Protein AF-A0A2K0UE06-F1 (afdb_monomer_lite)

Radius of gyration: 31.8 Å; chains: 1; bounding box: 55×119×88 Å

Structure (mmCIF, N/CA/C/O backbone):
data_AF-A0A2K0UE06-F1
#
_entry.id   AF-A0A2K0UE06-F1
#
loop_
_atom_site.group_PDB
_atom_site.id
_atom_site.type_symbol
_atom_site.label_atom_id
_atom_site.label_alt_id
_atom_site.label_comp_id
_atom_site.label_asym_id
_atom_site.label_entity_id
_atom_site.label_seq_id
_atom_site.pdbx_PDB_ins_code
_atom_site.Cartn_x
_atom_site.Cartn_y
_atom_site.Cartn_z
_atom_site.occupancy
_atom_site.B_iso_or_equiv
_atom_site.auth_seq_id
_atom_site.auth_comp_id
_atom_site.auth_asym_id
_atom_site.auth_atom_id
_atom_site.pdbx_PDB_model_num
ATOM 1 N N . MET A 1 1 ? -17.513 -4.754 -3.408 1.00 54.72 1 MET A N 1
ATOM 2 C CA . MET A 1 1 ? -16.945 -5.059 -4.742 1.00 54.72 1 MET A CA 1
ATOM 3 C C . MET A 1 1 ? -17.843 -4.520 -5.837 1.00 54.72 1 MET A C 1
ATOM 5 O O . MET A 1 1 ? -17.313 -3.968 -6.790 1.00 54.72 1 MET A O 1
ATOM 9 N N . ASP A 1 2 ? -19.166 -4.583 -5.664 1.00 50.50 2 ASP A N 1
ATOM 10 C CA . ASP A 1 2 ? -20.132 -3.931 -6.563 1.00 50.50 2 ASP A CA 1
ATOM 11 C C . ASP A 1 2 ? -19.870 -2.423 -6.724 1.00 50.50 2 ASP A C 1
ATOM 13 O O . ASP A 1 2 ? -19.973 -1.893 -7.826 1.00 50.50 2 ASP A O 1
ATOM 17 N N . ASP A 1 3 ? -19.388 -1.763 -5.665 1.00 51.28 3 ASP A N 1
ATOM 18 C CA . ASP A 1 3 ? -18.976 -0.349 -5.691 1.00 51.28 3 ASP A CA 1
ATOM 19 C C . ASP A 1 3 ? -17.820 -0.040 -6.659 1.00 51.28 3 ASP A C 1
ATOM 21 O O . ASP A 1 3 ? -17.620 1.117 -7.017 1.00 51.28 3 ASP A O 1
ATOM 25 N N . LEU A 1 4 ? -17.040 -1.051 -7.060 1.00 57.81 4 LEU A N 1
ATOM 26 C CA . LEU A 1 4 ? -15.919 -0.901 -7.993 1.00 57.81 4 LEU A CA 1
ATOM 27 C C . LEU A 1 4 ? -16.317 -1.227 -9.444 1.00 57.81 4 LEU A C 1
ATOM 29 O O . LEU A 1 4 ? -15.514 -1.004 -10.339 1.00 57.81 4 LEU A O 1
ATOM 33 N N . GLN A 1 5 ? -17.533 -1.740 -9.691 1.00 64.62 5 GLN A N 1
ATOM 34 C CA . GLN A 1 5 ? -18.054 -2.094 -11.026 1.00 64.62 5 GLN A CA 1
ATOM 35 C C . GLN A 1 5 ? -17.162 -3.055 -11.842 1.00 64.62 5 GLN A C 1
ATOM 37 O O . GLN A 1 5 ? -17.134 -3.005 -13.071 1.00 64.62 5 GLN A O 1
ATOM 42 N N . ILE A 1 6 ? -16.432 -3.958 -11.179 1.00 63.25 6 ILE A N 1
ATOM 43 C CA . ILE A 1 6 ? -15.555 -4.929 -11.850 1.00 63.25 6 ILE A CA 1
ATOM 44 C C . ILE A 1 6 ? -16.233 -6.292 -11.882 1.00 63.25 6 ILE A C 1
ATOM 46 O O . ILE A 1 6 ? -16.635 -6.819 -10.843 1.00 63.25 6 ILE A O 1
ATOM 50 N N . SER A 1 7 ? -16.308 -6.885 -13.075 1.00 72.88 7 SER A N 1
ATOM 51 C CA . SER A 1 7 ? -16.786 -8.257 -13.233 1.00 72.88 7 SER A CA 1
ATOM 52 C C . SER A 1 7 ? -15.849 -9.241 -12.516 1.00 72.88 7 SER A C 1
ATOM 54 O O . SER A 1 7 ? -14.633 -9.122 -12.660 1.00 72.88 7 SER A O 1
ATOM 56 N N . PRO A 1 8 ? -16.369 -10.254 -11.806 1.00 73.31 8 PRO A N 1
ATOM 57 C CA . PRO A 1 8 ? -15.551 -11.305 -11.199 1.00 73.31 8 PRO A CA 1
ATOM 58 C C . PRO A 1 8 ? -14.625 -12.059 -12.157 1.00 73.31 8 PRO A C 1
ATOM 60 O O . PRO A 1 8 ? -13.582 -12.561 -11.738 1.00 73.31 8 PRO A O 1
ATOM 63 N N . ASP A 1 9 ? -15.006 -12.135 -13.432 1.00 76.12 9 ASP A N 1
ATOM 64 C CA . ASP A 1 9 ? -14.224 -12.791 -14.483 1.00 76.12 9 ASP A CA 1
ATOM 65 C C . ASP A 1 9 ? -13.083 -11.904 -15.014 1.00 76.12 9 ASP A C 1
ATOM 67 O O . ASP A 1 9 ? -12.239 -12.351 -15.795 1.00 76.12 9 ASP A O 1
ATOM 71 N N . ASP A 1 10 ? -13.034 -10.638 -14.596 1.00 74.19 10 ASP A N 1
ATOM 72 C CA . ASP A 1 10 ? -11.977 -9.712 -14.969 1.00 74.19 10 ASP A CA 1
ATOM 73 C C . ASP A 1 10 ? -10.680 -10.044 -14.222 1.00 74.19 10 ASP A C 1
ATOM 75 O O . ASP A 1 10 ? -10.652 -10.202 -13.001 1.00 74.19 10 ASP A O 1
ATOM 79 N N . ARG A 1 11 ? -9.554 -10.075 -14.940 1.00 71.94 11 ARG A N 1
ATOM 80 C CA . ARG A 1 11 ? -8.233 -10.248 -14.317 1.00 71.94 11 ARG A CA 1
ATOM 81 C C . ARG A 1 11 ? -7.941 -9.160 -13.280 1.00 71.94 11 ARG A C 1
ATOM 83 O O . ARG A 1 11 ? -7.324 -9.460 -12.261 1.00 71.94 11 ARG A O 1
ATOM 90 N N . ARG A 1 12 ? -8.448 -7.940 -13.492 1.00 76.88 12 ARG A N 1
ATOM 91 C CA . ARG A 1 12 ? -8.335 -6.803 -12.561 1.00 76.88 12 ARG A CA 1
ATOM 92 C C . ARG A 1 12 ? -9.032 -7.068 -11.228 1.00 76.88 12 ARG A C 1
ATOM 94 O O . ARG A 1 12 ? -8.601 -6.544 -10.205 1.00 76.88 12 ARG A O 1
ATOM 101 N N . TYR A 1 13 ? -10.066 -7.914 -11.214 1.00 82.44 13 TYR A N 1
ATOM 102 C CA . TYR A 1 13 ? -10.773 -8.279 -9.987 1.00 82.44 13 TYR A CA 1
ATOM 103 C C . TYR A 1 13 ? -9.834 -8.949 -8.982 1.00 82.44 13 TYR A C 1
ATOM 105 O O . TYR A 1 13 ? -9.887 -8.655 -7.791 1.00 82.44 13 TYR A O 1
ATOM 113 N N . SER A 1 14 ? -8.951 -9.835 -9.456 1.00 84.81 14 SER A N 1
ATOM 114 C CA . SER A 1 14 ? -8.018 -10.561 -8.590 1.00 84.81 14 SER A CA 1
ATOM 115 C C . SER A 1 14 ? -7.020 -9.623 -7.911 1.00 84.81 14 SER A C 1
ATOM 117 O O . SER A 1 14 ? -6.815 -9.733 -6.699 1.00 84.81 14 SER A O 1
ATOM 119 N N . ASP A 1 15 ? -6.447 -8.692 -8.676 1.00 86.88 15 ASP A N 1
ATOM 120 C CA . ASP A 1 15 ? -5.445 -7.735 -8.195 1.00 86.88 15 ASP A CA 1
ATOM 121 C C . ASP A 1 15 ? -6.086 -6.736 -7.224 1.00 86.88 15 ASP A C 1
ATOM 123 O O . ASP A 1 15 ? -5.610 -6.554 -6.103 1.00 86.88 15 ASP A O 1
ATOM 127 N N . ALA A 1 16 ? -7.256 -6.196 -7.570 1.00 86.31 16 ALA A N 1
ATOM 128 C CA . ALA A 1 16 ? -7.995 -5.308 -6.679 1.00 86.31 16 ALA A CA 1
ATOM 129 C C . ALA A 1 16 ? -8.451 -6.011 -5.395 1.00 86.31 16 ALA A C 1
ATOM 131 O O . ALA A 1 16 ? -8.327 -5.459 -4.302 1.00 86.31 16 ALA A O 1
ATOM 132 N N . ALA A 1 17 ? -8.916 -7.259 -5.490 1.00 87.75 17 ALA A N 1
ATOM 133 C CA . ALA A 1 17 ? -9.238 -8.065 -4.318 1.00 87.75 17 ALA A CA 1
ATOM 134 C C . ALA A 1 17 ? -8.009 -8.307 -3.434 1.00 87.75 17 ALA A C 1
ATOM 136 O O . ALA A 1 17 ? -8.142 -8.341 -2.210 1.00 87.75 17 ALA A O 1
ATOM 137 N N . ALA A 1 18 ? -6.820 -8.473 -4.020 1.00 91.38 18 ALA A N 1
ATOM 138 C CA . ALA A 1 18 ? -5.582 -8.578 -3.260 1.00 91.38 18 ALA A CA 1
ATOM 139 C C . ALA A 1 18 ? -5.255 -7.268 -2.533 1.00 91.38 18 ALA A C 1
ATOM 141 O O . ALA A 1 18 ? -5.009 -7.304 -1.326 1.00 91.38 18 ALA A O 1
ATOM 142 N N . CYS A 1 19 ? -5.352 -6.120 -3.208 1.00 92.31 19 CYS A N 1
ATOM 143 C CA . CYS A 1 19 ? -5.140 -4.815 -2.580 1.00 92.31 19 CYS A CA 1
ATOM 144 C C . CYS A 1 19 ? -6.137 -4.547 -1.444 1.00 92.31 19 CYS A C 1
ATOM 146 O O . CYS A 1 19 ? -5.732 -4.089 -0.379 1.00 92.31 19 CYS A O 1
ATOM 148 N N . VAL A 1 20 ? -7.419 -4.889 -1.620 1.00 91.31 20 VAL A N 1
ATOM 149 C CA . VAL A 1 20 ? -8.441 -4.761 -0.563 1.00 91.31 20 VAL A CA 1
ATOM 150 C C . VAL A 1 20 ? -8.104 -5.639 0.644 1.00 91.31 20 VAL A C 1
ATOM 152 O O . VAL A 1 20 ? -8.234 -5.189 1.783 1.00 91.31 20 VAL A O 1
ATOM 155 N N . ARG A 1 21 ? -7.624 -6.870 0.425 1.00 92.75 21 ARG A N 1
ATOM 156 C CA . ARG A 1 21 ? -7.183 -7.746 1.523 1.00 92.75 21 ARG A CA 1
ATOM 157 C C . ARG A 1 21 ? -5.993 -7.157 2.280 1.00 92.75 21 ARG A C 1
ATOM 159 O O . ARG A 1 21 ? -6.021 -7.172 3.508 1.00 92.75 21 ARG A O 1
ATOM 166 N N . ILE A 1 22 ? -4.993 -6.612 1.581 1.00 95.50 22 ILE A N 1
ATOM 167 C CA . ILE A 1 22 ? -3.859 -5.938 2.237 1.00 95.50 22 ILE A CA 1
ATOM 168 C C . ILE A 1 22 ? -4.322 -4.679 2.978 1.00 95.50 22 ILE A C 1
ATOM 170 O O . ILE A 1 22 ? -3.907 -4.462 4.115 1.00 95.50 22 ILE A O 1
ATOM 174 N N . TYR A 1 23 ? -5.230 -3.889 2.399 1.00 94.81 23 TYR A N 1
ATOM 175 C CA . TYR A 1 23 ? -5.821 -2.743 3.089 1.00 94.81 23 TYR A CA 1
ATOM 176 C C . TYR A 1 23 ? -6.477 -3.178 4.403 1.00 94.81 23 TYR A C 1
ATOM 178 O O . TYR A 1 23 ? -6.149 -2.633 5.450 1.00 94.81 23 TYR A O 1
ATOM 186 N N . TRP A 1 24 ? -7.334 -4.202 4.398 1.00 93.00 24 TRP A N 1
ATOM 187 C CA . TRP A 1 24 ? -7.953 -4.699 5.632 1.00 93.00 24 TRP A CA 1
ATOM 188 C C . TRP A 1 24 ? -6.939 -5.219 6.649 1.00 93.00 24 TRP A C 1
ATOM 190 O O . TRP A 1 24 ? -7.120 -5.001 7.846 1.00 93.00 24 TRP A O 1
ATOM 200 N N . ALA A 1 25 ? -5.877 -5.879 6.184 1.00 95.00 25 ALA A N 1
ATOM 201 C CA . ALA A 1 25 ? -4.793 -6.361 7.032 1.00 95.00 25 ALA A CA 1
ATOM 202 C C . ALA A 1 25 ? -4.047 -5.220 7.743 1.00 95.00 25 ALA A C 1
ATOM 204 O O . ALA A 1 25 ? -3.587 -5.409 8.863 1.00 95.00 25 ALA A O 1
ATOM 205 N N . GLN A 1 26 ? -3.948 -4.039 7.129 1.00 97.00 26 GLN A N 1
ATOM 206 C CA . GLN A 1 26 ? -3.102 -2.941 7.613 1.00 97.00 26 GLN A CA 1
ATOM 207 C C . GLN A 1 26 ? -3.880 -1.709 8.095 1.00 97.00 26 GLN A C 1
ATOM 209 O O . GLN A 1 26 ? -3.319 -0.854 8.775 1.00 97.00 26 GLN A O 1
ATOM 214 N N . ALA A 1 27 ? -5.180 -1.607 7.813 1.00 93.31 27 ALA A N 1
ATOM 215 C CA . ALA A 1 27 ? -5.974 -0.400 8.043 1.00 93.31 27 ALA A CA 1
ATOM 216 C C . ALA A 1 27 ? -5.944 0.108 9.492 1.00 93.31 27 ALA A C 1
ATOM 218 O O . ALA A 1 27 ? -6.098 1.303 9.716 1.00 93.31 27 ALA A O 1
ATOM 219 N N . THR A 1 28 ? -5.746 -0.757 10.491 1.00 93.75 28 THR A N 1
ATOM 220 C CA . THR A 1 28 ? -5.660 -0.315 11.893 1.00 93.75 28 THR A CA 1
ATOM 221 C C . THR A 1 28 ? -4.318 0.277 12.292 1.00 93.75 28 THR A C 1
ATOM 223 O O . THR A 1 28 ? -4.273 0.940 13.327 1.00 93.75 28 THR A O 1
ATOM 226 N N . GLU A 1 29 ? -3.275 0.015 11.510 1.00 95.38 29 GLU A N 1
ATOM 227 C CA . GLU A 1 29 ? -1.915 0.522 11.714 1.00 95.38 29 GLU A CA 1
ATOM 228 C C . GLU A 1 29 ? -1.637 1.753 10.835 1.00 95.38 29 GLU A C 1
ATOM 230 O O . GLU A 1 29 ? -0.771 2.565 11.144 1.00 95.38 29 GLU A O 1
ATOM 235 N N . LEU A 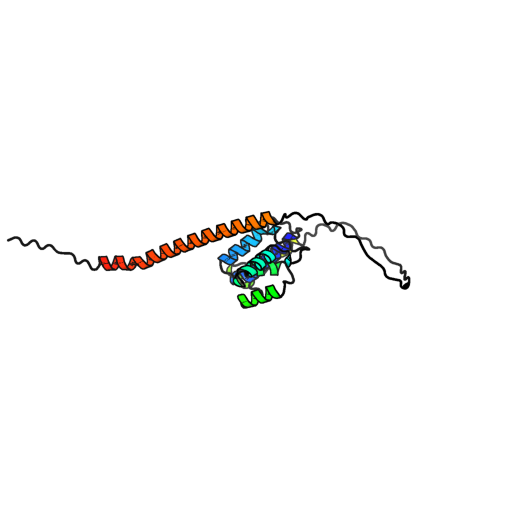1 30 ? -2.426 1.946 9.774 1.00 93.25 30 LEU A N 1
ATOM 236 C CA . LEU A 1 30 ? -2.406 3.156 8.958 1.00 93.25 30 LEU A CA 1
ATOM 237 C C . LEU A 1 30 ? -3.121 4.318 9.661 1.00 93.25 30 LEU A C 1
ATOM 239 O O . LEU A 1 30 ? -4.211 4.162 10.222 1.00 93.25 30 LEU A O 1
ATOM 243 N N . ASN A 1 31 ? -2.559 5.524 9.552 1.00 93.94 31 ASN A N 1
ATOM 244 C CA . ASN A 1 31 ? -3.272 6.741 9.938 1.00 93.94 31 ASN A CA 1
ATOM 245 C C . ASN A 1 31 ? -4.409 7.056 8.937 1.00 93.94 31 ASN A C 1
ATOM 247 O O . ASN A 1 31 ? -4.472 6.503 7.840 1.00 93.94 31 ASN A O 1
ATOM 251 N N . LEU A 1 32 ? -5.322 7.962 9.304 1.00 90.06 32 LEU A N 1
ATOM 252 C CA . LEU A 1 32 ? -6.505 8.268 8.484 1.00 90.06 32 LEU A CA 1
ATOM 253 C C . LEU A 1 32 ? -6.165 8.809 7.087 1.00 90.06 32 LEU A C 1
ATOM 255 O O . LEU A 1 32 ? -6.892 8.529 6.133 1.00 90.06 32 LEU A O 1
ATOM 259 N N . ARG A 1 33 ? -5.075 9.576 6.959 1.00 92.62 33 ARG A N 1
ATOM 260 C CA . ARG A 1 33 ? -4.623 10.106 5.668 1.00 92.62 33 ARG A CA 1
ATOM 261 C C . ARG A 1 33 ? -4.187 8.961 4.758 1.00 92.62 33 ARG A C 1
ATOM 263 O O . ARG A 1 33 ? -4.656 8.882 3.628 1.00 92.62 33 ARG A O 1
ATOM 270 N N . ASP A 1 34 ? -3.369 8.054 5.272 1.00 93.56 34 ASP A N 1
ATOM 271 C CA . ASP A 1 34 ? -2.835 6.921 4.517 1.00 93.56 34 ASP A CA 1
ATOM 272 C C . ASP A 1 34 ? -3.928 5.912 4.148 1.00 93.56 34 ASP A C 1
ATOM 274 O O . ASP A 1 34 ? -3.953 5.405 3.029 1.00 93.56 34 ASP A O 1
ATOM 278 N N . GLN A 1 35 ? -4.898 5.685 5.042 1.00 91.50 35 GLN A N 1
ATOM 279 C CA . GLN A 1 35 ? -6.088 4.891 4.722 1.00 91.50 35 GLN A CA 1
ATOM 280 C C . GLN A 1 35 ? -6.863 5.489 3.546 1.00 91.50 35 GLN A C 1
ATOM 282 O O . GLN A 1 35 ? -7.253 4.759 2.637 1.00 91.50 35 GLN A O 1
ATOM 287 N N . LYS A 1 36 ? -7.083 6.810 3.551 1.00 89.56 36 LYS A N 1
ATOM 288 C CA . LYS A 1 36 ? -7.795 7.498 2.471 1.00 89.56 36 LYS A CA 1
ATOM 289 C C . LYS A 1 36 ? -7.036 7.384 1.149 1.00 89.56 36 LYS A C 1
ATOM 291 O O . LYS A 1 36 ? -7.642 6.993 0.158 1.00 89.56 36 LYS A O 1
ATOM 296 N N . ILE A 1 37 ? -5.728 7.644 1.162 1.00 90.94 37 ILE A N 1
ATOM 297 C CA . ILE A 1 37 ? -4.861 7.517 -0.018 1.00 90.94 37 ILE A CA 1
ATOM 298 C C . ILE A 1 37 ? -4.916 6.088 -0.575 1.00 90.94 37 ILE A C 1
ATOM 300 O O . ILE A 1 37 ? -5.100 5.896 -1.772 1.00 90.94 37 ILE A O 1
ATOM 304 N N . MET A 1 38 ? -4.819 5.068 0.283 1.00 91.25 38 MET A N 1
ATOM 305 C CA . MET A 1 38 ? -4.880 3.673 -0.158 1.00 91.25 38 MET A CA 1
ATOM 306 C C . MET A 1 38 ? -6.242 3.316 -0.771 1.00 91.25 38 MET A C 1
ATOM 308 O O . MET A 1 38 ? -6.293 2.626 -1.787 1.00 91.25 38 MET A O 1
ATOM 312 N N . ILE A 1 39 ? -7.346 3.804 -0.193 1.00 89.06 39 ILE A N 1
ATOM 313 C CA . ILE A 1 39 ? -8.692 3.615 -0.755 1.00 89.06 39 ILE A CA 1
ATOM 314 C C . ILE A 1 39 ? -8.814 4.298 -2.123 1.00 89.06 39 ILE A C 1
ATOM 316 O O . ILE A 1 39 ? -9.369 3.698 -3.041 1.00 89.06 39 ILE A O 1
ATOM 320 N N . GLU A 1 40 ? -8.310 5.525 -2.267 1.00 88.75 40 GLU A N 1
ATOM 321 C CA . GLU A 1 40 ? -8.304 6.262 -3.539 1.00 88.75 40 GLU A CA 1
ATOM 322 C C . GLU A 1 40 ? -7.483 5.522 -4.602 1.00 88.75 40 GLU A C 1
ATOM 324 O O . GLU A 1 40 ? -7.966 5.322 -5.712 1.00 88.75 40 GLU A O 1
ATOM 329 N N . TYR A 1 41 ? -6.309 4.983 -4.259 1.00 86.69 41 TYR A N 1
ATOM 330 C CA . TYR A 1 41 ? -5.541 4.147 -5.189 1.00 86.69 41 TYR A CA 1
ATOM 331 C C . TYR A 1 41 ? -6.307 2.903 -5.642 1.00 86.69 41 TYR A C 1
ATOM 333 O O . TYR A 1 41 ? -6.340 2.604 -6.835 1.00 86.69 41 TYR A O 1
ATOM 341 N N . ILE A 1 42 ? -6.948 2.192 -4.713 1.00 85.75 42 ILE A N 1
ATOM 342 C CA . ILE A 1 42 ? -7.727 0.991 -5.041 1.00 85.75 42 ILE A CA 1
ATOM 343 C C . ILE A 1 42 ? -8.917 1.329 -5.949 1.00 85.75 42 ILE A C 1
ATOM 345 O O . ILE A 1 42 ? -9.275 0.510 -6.789 1.00 85.75 42 ILE A O 1
ATOM 349 N N . LYS A 1 43 ? -9.535 2.504 -5.789 1.00 83.38 43 LYS A N 1
ATOM 350 C CA . LYS A 1 43 ? -10.697 2.932 -6.582 1.00 83.38 43 LYS A CA 1
ATOM 351 C C . LYS A 1 43 ? -10.315 3.497 -7.947 1.00 83.38 43 LYS A C 1
ATOM 353 O O . LYS A 1 43 ? -10.862 3.067 -8.957 1.00 83.38 43 LYS A O 1
ATOM 358 N N . ASP A 1 44 ? -9.386 4.443 -7.973 1.00 79.75 44 ASP A N 1
ATOM 359 C CA . ASP A 1 44 ? -9.159 5.297 -9.141 1.00 79.75 44 ASP A CA 1
ATOM 360 C C . ASP A 1 44 ? -8.114 4.710 -10.097 1.00 79.75 44 ASP A C 1
ATOM 362 O O . ASP A 1 44 ? -8.106 5.027 -11.283 1.00 79.75 44 ASP A O 1
ATOM 366 N N . HIS A 1 45 ? -7.241 3.827 -9.604 1.00 72.44 45 HIS A N 1
ATOM 367 C CA . HIS A 1 45 ? -6.096 3.312 -10.366 1.00 72.44 45 HIS A CA 1
ATOM 368 C C . HIS A 1 45 ? -6.210 1.824 -10.689 1.00 72.44 45 HIS A C 1
ATOM 370 O O . HIS A 1 45 ? -5.220 1.154 -10.977 1.00 72.44 45 HIS A O 1
ATOM 376 N N . LEU A 1 46 ? -7.432 1.303 -10.689 1.00 71.12 46 LEU A N 1
ATOM 377 C CA . LEU A 1 46 ? -7.748 -0.079 -11.031 1.00 71.12 46 LEU A CA 1
ATOM 378 C C . LEU A 1 46 ? -7.197 -0.525 -12.388 1.00 71.12 46 LEU A C 1
ATOM 380 O O . LEU A 1 46 ? -6.746 -1.660 -12.539 1.00 71.12 46 LEU A O 1
ATOM 384 N N . ASP A 1 47 ? -7.172 0.384 -13.359 1.00 68.62 47 ASP A N 1
ATOM 385 C CA . ASP A 1 47 ? -6.588 0.133 -14.676 1.00 68.62 47 ASP A CA 1
ATOM 386 C C . ASP A 1 47 ? -5.060 0.118 -14.686 1.00 68.62 47 ASP A C 1
ATOM 388 O O . ASP A 1 47 ? -4.462 -0.519 -15.560 1.00 68.62 47 ASP A O 1
ATOM 392 N N . SER A 1 48 ? -4.441 0.776 -13.709 1.00 67.94 48 SER A N 1
ATOM 393 C CA . SER A 1 48 ? -2.993 0.853 -13.520 1.00 67.94 48 SER A CA 1
ATOM 394 C C . SER A 1 48 ? -2.447 -0.262 -12.624 1.00 67.94 48 SER A C 1
ATOM 396 O O . SER A 1 48 ? -1.239 -0.458 -12.610 1.00 67.94 48 SER A O 1
ATOM 398 N N . LEU A 1 49 ? -3.302 -1.017 -11.920 1.00 67.12 49 LEU A N 1
ATOM 399 C CA . LEU A 1 49 ? -2.925 -2.163 -11.070 1.00 67.12 49 LEU A CA 1
ATOM 400 C C . LEU A 1 49 ? -2.566 -3.438 -11.859 1.00 67.12 49 LEU A C 1
ATOM 402 O O . LEU A 1 49 ? -2.450 -4.512 -11.275 1.00 67.12 49 LEU A O 1
ATOM 406 N N . LYS A 1 50 ? -2.424 -3.355 -13.186 1.00 70.38 50 LYS A N 1
ATOM 407 C CA . LYS A 1 50 ? -2.197 -4.515 -14.057 1.00 70.38 50 LYS A CA 1
ATOM 408 C C . LYS A 1 50 ? -0.824 -5.137 -13.800 1.00 70.38 50 LYS A C 1
ATOM 410 O O . LYS A 1 50 ? 0.171 -4.740 -14.400 1.00 70.38 50 LYS A O 1
ATOM 415 N N . SER A 1 51 ? -0.798 -6.185 -12.982 1.00 68.31 51 SER A N 1
ATOM 416 C CA . SER A 1 51 ? 0.392 -7.020 -12.775 1.00 68.31 51 SER A CA 1
ATOM 417 C C . SER A 1 51 ? 0.607 -8.044 -13.900 1.00 68.31 51 SER A C 1
ATOM 419 O O . SER A 1 51 ? 1.723 -8.511 -14.137 1.00 68.31 51 SER A O 1
ATOM 421 N N . ALA A 1 52 ? -0.466 -8.422 -14.605 1.00 64.44 52 ALA A N 1
ATOM 422 C CA . ALA A 1 52 ? -0.473 -9.575 -15.495 1.00 64.44 52 ALA A CA 1
ATOM 423 C C . ALA A 1 52 ? 0.488 -9.418 -16.687 1.00 64.44 52 ALA A C 1
ATOM 425 O O . ALA A 1 52 ? 0.177 -8.761 -17.679 1.00 64.44 52 ALA A O 1
ATOM 426 N N . GLY A 1 53 ? 1.625 -10.113 -16.608 1.00 72.81 53 GLY A N 1
ATOM 427 C CA . GLY A 1 53 ? 2.599 -10.236 -17.696 1.00 72.81 53 GLY A CA 1
ATOM 428 C C . GLY A 1 53 ? 3.617 -9.100 -17.784 1.00 72.81 53 GLY A C 1
ATOM 429 O O . GLY A 1 53 ? 4.424 -9.110 -18.710 1.00 72.81 53 GLY A O 1
ATOM 430 N N . ILE A 1 54 ? 3.604 -8.155 -16.839 1.00 85.56 54 ILE A N 1
ATOM 431 C CA . ILE A 1 54 ? 4.527 -7.018 -16.820 1.00 85.56 54 ILE A CA 1
ATOM 432 C C . ILE A 1 54 ? 5.495 -7.179 -15.635 1.00 85.56 54 ILE A C 1
ATOM 434 O O . ILE A 1 54 ? 5.033 -7.373 -14.507 1.00 85.56 54 ILE A O 1
ATOM 438 N N . PRO A 1 55 ? 6.823 -7.105 -15.852 1.00 91.12 55 PRO A N 1
ATOM 439 C CA . PRO A 1 55 ? 7.805 -7.073 -14.768 1.00 91.12 55 PRO A CA 1
ATOM 440 C C . PRO A 1 55 ? 7.540 -5.918 -13.796 1.00 91.12 55 PRO A C 1
ATOM 442 O O . PRO A 1 55 ? 7.104 -4.844 -14.209 1.00 91.12 55 PRO A O 1
ATOM 445 N N . VAL A 1 56 ? 7.835 -6.113 -12.510 1.00 93.44 56 VAL A N 1
ATOM 446 C CA . VAL A 1 56 ? 7.618 -5.091 -11.469 1.00 93.44 56 VAL A CA 1
ATOM 447 C C . VAL A 1 56 ? 8.334 -3.777 -11.794 1.00 93.44 56 VAL A C 1
ATOM 449 O O . VAL A 1 56 ? 7.791 -2.706 -11.546 1.00 93.44 56 VAL A O 1
ATOM 452 N N . GLU A 1 57 ? 9.493 -3.843 -12.447 1.00 93.06 57 GLU A N 1
ATOM 453 C CA . GLU A 1 57 ? 10.302 -2.694 -12.860 1.00 93.06 57 GLU A CA 1
ATOM 454 C C . GLU A 1 57 ? 9.590 -1.787 -13.872 1.00 93.06 57 GLU A C 1
ATOM 456 O O . GLU A 1 57 ? 9.885 -0.596 -13.956 1.00 93.06 57 GLU A O 1
ATOM 461 N N . GLN A 1 58 ? 8.644 -2.343 -14.630 1.00 90.25 58 GLN A N 1
ATOM 462 C CA . GLN A 1 58 ? 7.834 -1.618 -15.609 1.00 90.25 58 GLN A CA 1
ATOM 463 C C . GLN A 1 58 ? 6.487 -1.162 -15.031 1.00 90.25 58 GLN A C 1
ATOM 465 O O . GLN A 1 58 ? 5.744 -0.444 -15.700 1.00 90.25 58 GLN A O 1
ATOM 470 N N . HIS A 1 59 ? 6.153 -1.553 -13.798 1.00 90.62 59 HIS A N 1
ATOM 471 C CA . HIS A 1 59 ? 4.924 -1.115 -13.153 1.00 90.62 59 HIS A CA 1
ATOM 472 C C . HIS A 1 59 ? 5.011 0.375 -12.810 1.00 90.62 59 HIS A C 1
ATOM 474 O O . HIS A 1 59 ? 5.958 0.816 -12.157 1.00 90.62 59 HIS A O 1
ATOM 480 N N . MET A 1 60 ? 3.991 1.151 -13.187 1.00 89.75 60 MET A N 1
ATOM 481 C CA . MET A 1 60 ? 3.987 2.613 -13.044 1.00 89.75 60 MET A CA 1
ATOM 482 C C . MET A 1 60 ? 4.316 3.071 -11.615 1.00 89.75 60 MET A C 1
ATOM 484 O O . MET A 1 60 ? 5.161 3.944 -11.435 1.00 89.75 60 MET A O 1
ATOM 488 N N . PHE A 1 61 ? 3.693 2.462 -10.599 1.00 91.19 61 PHE A N 1
ATOM 489 C CA . PHE A 1 61 ? 3.967 2.810 -9.200 1.00 91.19 61 PHE A CA 1
ATOM 490 C C . PHE A 1 61 ? 5.400 2.503 -8.771 1.00 91.19 61 PHE A C 1
ATOM 492 O O . PHE A 1 61 ? 6.030 3.344 -8.139 1.00 91.19 61 PHE A O 1
ATOM 499 N N . TYR A 1 62 ? 5.936 1.339 -9.147 1.00 94.69 62 TYR A N 1
ATOM 500 C CA . TYR A 1 62 ? 7.317 0.995 -8.824 1.00 94.69 62 TYR A CA 1
ATOM 501 C C . TYR A 1 62 ? 8.276 1.983 -9.490 1.00 94.69 62 TYR A C 1
ATOM 503 O O . TYR A 1 62 ? 9.110 2.584 -8.818 1.00 94.69 62 TYR A O 1
ATOM 511 N N . PHE A 1 63 ? 8.100 2.224 -10.790 1.00 92.75 63 PHE A N 1
ATOM 512 C CA . PHE A 1 63 ? 8.916 3.168 -11.544 1.00 92.75 63 PHE A CA 1
ATOM 513 C C . PHE A 1 63 ? 8.880 4.582 -10.939 1.00 92.75 63 PHE A C 1
ATOM 515 O O . PHE A 1 63 ? 9.928 5.192 -10.719 1.00 92.75 63 PHE A O 1
ATOM 522 N N . ALA A 1 64 ? 7.688 5.097 -10.622 1.00 92.06 64 ALA A N 1
ATOM 523 C CA . ALA A 1 64 ? 7.522 6.420 -10.023 1.00 92.06 64 ALA A CA 1
ATOM 524 C C . ALA A 1 64 ? 8.200 6.517 -8.648 1.00 92.06 64 ALA A C 1
ATOM 526 O O . ALA A 1 64 ? 8.939 7.471 -8.394 1.00 92.06 64 ALA A O 1
ATOM 527 N N . THR A 1 65 ? 8.010 5.517 -7.786 1.00 95.00 65 THR A N 1
ATOM 528 C CA . THR A 1 65 ? 8.636 5.473 -6.460 1.00 95.00 65 THR A CA 1
ATOM 529 C C . THR A 1 65 ? 10.156 5.359 -6.544 1.00 95.00 65 THR A C 1
ATOM 531 O O . THR A 1 65 ? 10.855 6.049 -5.806 1.00 95.00 65 THR A O 1
ATOM 534 N N . MET A 1 66 ? 10.699 4.557 -7.461 1.00 95.94 66 MET A N 1
ATOM 535 C CA . MET A 1 66 ? 12.151 4.454 -7.634 1.00 95.94 66 MET A CA 1
ATOM 536 C C . MET A 1 66 ? 12.760 5.766 -8.135 1.00 95.94 66 MET A C 1
ATOM 538 O O . MET A 1 66 ? 13.799 6.186 -7.632 1.00 95.94 66 MET A O 1
ATOM 542 N N . ARG A 1 67 ? 12.074 6.484 -9.028 1.00 94.81 67 ARG A N 1
ATOM 543 C CA . ARG A 1 67 ? 12.508 7.820 -9.459 1.00 94.81 67 ARG A CA 1
ATOM 544 C C . ARG A 1 67 ? 12.468 8.845 -8.323 1.00 94.81 67 ARG A C 1
ATOM 546 O O . ARG A 1 67 ? 13.365 9.675 -8.205 1.00 94.81 67 ARG A O 1
ATOM 553 N N . LEU A 1 68 ? 11.443 8.800 -7.471 1.00 94.75 68 LEU A N 1
ATOM 554 C CA . LEU A 1 68 ? 11.400 9.643 -6.272 1.00 94.75 68 LEU A CA 1
ATOM 555 C C . LEU A 1 68 ? 12.523 9.282 -5.299 1.00 94.75 68 LEU A C 1
ATOM 557 O O . LEU A 1 68 ? 13.124 10.185 -4.721 1.00 94.75 68 LEU A O 1
ATOM 561 N N . ARG A 1 69 ? 12.853 7.993 -5.165 1.00 95.88 69 ARG A N 1
ATOM 562 C CA . ARG A 1 69 ? 13.985 7.531 -4.355 1.00 95.88 69 ARG A CA 1
ATOM 563 C C . ARG A 1 69 ? 15.317 8.085 -4.858 1.00 95.88 69 ARG A C 1
ATOM 565 O O . ARG A 1 69 ? 16.152 8.470 -4.049 1.00 95.88 69 ARG A O 1
ATOM 572 N N . GLU A 1 70 ? 15.523 8.166 -6.169 1.00 95.06 70 GLU A N 1
ATOM 573 C CA . GLU A 1 70 ? 16.740 8.763 -6.741 1.00 95.06 70 GLU A CA 1
ATOM 574 C C . GLU A 1 70 ? 16.895 10.246 -6.371 1.00 95.06 70 GLU A C 1
ATOM 576 O O . GLU A 1 70 ? 18.005 10.709 -6.122 1.00 95.06 70 GLU A O 1
ATOM 581 N N . ILE A 1 71 ? 15.786 10.988 -6.310 1.00 95.81 71 ILE A N 1
ATOM 582 C CA . ILE A 1 71 ? 15.789 12.437 -6.059 1.00 95.81 71 ILE A CA 1
ATOM 583 C C . ILE A 1 71 ? 15.824 12.752 -4.558 1.00 95.81 71 ILE A C 1
ATOM 585 O O . ILE A 1 71 ? 16.532 13.660 -4.126 1.00 95.81 71 ILE A O 1
ATOM 589 N N . LEU A 1 72 ? 15.034 12.030 -3.762 1.00 95.25 72 LEU A N 1
ATOM 590 C CA . LEU A 1 72 ? 14.774 12.321 -2.346 1.00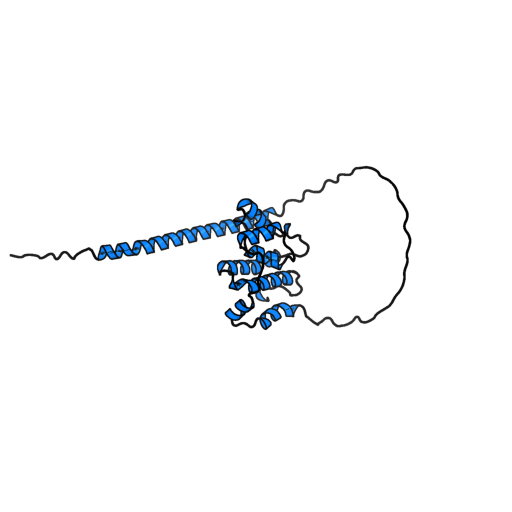 95.25 72 LEU A CA 1
ATOM 591 C C . LEU A 1 72 ? 15.443 11.317 -1.395 1.00 95.25 72 LEU A C 1
ATOM 593 O O . LEU A 1 72 ? 15.242 11.373 -0.178 1.00 95.25 72 LEU A O 1
ATOM 597 N N . GLY A 1 73 ? 16.214 10.369 -1.927 1.00 95.25 73 GLY A N 1
ATOM 598 C CA . GLY A 1 73 ? 16.736 9.244 -1.161 1.00 95.25 73 GLY A CA 1
ATOM 599 C C . GLY A 1 73 ? 15.603 8.376 -0.611 1.00 95.25 73 GLY A C 1
ATOM 600 O O . GLY A 1 73 ? 14.546 8.215 -1.217 1.00 95.25 73 GLY A O 1
ATOM 601 N N . LYS A 1 74 ? 15.788 7.833 0.593 1.00 92.00 74 LYS A N 1
ATOM 602 C CA . LYS A 1 74 ? 14.789 6.955 1.227 1.00 92.00 74 LYS A CA 1
ATOM 603 C C . LYS A 1 74 ? 13.440 7.643 1.433 1.00 92.00 74 LYS A C 1
ATOM 605 O O . LYS A 1 74 ? 12.419 6.982 1.349 1.00 92.00 74 LYS A O 1
ATOM 610 N N . HIS A 1 75 ? 13.407 8.963 1.610 1.00 91.50 75 HIS A N 1
ATOM 611 C CA . HIS A 1 75 ? 12.158 9.707 1.799 1.00 91.50 75 HIS A CA 1
ATOM 612 C C . HIS A 1 75 ? 11.241 9.724 0.568 1.00 91.50 75 HIS A C 1
ATOM 614 O O . HIS A 1 75 ? 10.078 10.089 0.699 1.00 91.50 75 HIS A O 1
ATOM 620 N N . GLY A 1 76 ? 11.737 9.334 -0.611 1.00 92.94 76 GLY A N 1
ATOM 621 C CA . GLY A 1 76 ? 10.902 9.124 -1.797 1.00 92.94 76 GLY A CA 1
ATOM 622 C C . GLY A 1 76 ? 10.116 7.807 -1.782 1.00 92.94 76 GLY A C 1
ATOM 623 O O . GLY A 1 76 ? 9.322 7.564 -2.688 1.00 92.94 76 GLY A O 1
ATOM 624 N N . LEU A 1 77 ? 10.352 6.945 -0.790 1.00 95.94 77 LEU A N 1
ATOM 625 C CA . LEU A 1 77 ? 9.642 5.686 -0.610 1.00 95.94 77 LEU A CA 1
ATOM 626 C C . LEU A 1 77 ? 8.382 5.899 0.222 1.00 95.94 77 LEU A C 1
ATOM 628 O O . LEU A 1 77 ? 8.414 6.555 1.259 1.00 95.94 77 LEU A O 1
ATOM 632 N N . GLU A 1 78 ? 7.286 5.281 -0.211 1.00 95.06 78 GLU A N 1
ATOM 633 C CA . GLU A 1 78 ? 6.001 5.358 0.474 1.00 95.06 78 GLU A CA 1
ATOM 634 C C . GLU A 1 78 ? 5.509 3.964 0.864 1.00 95.06 78 GLU A C 1
ATOM 636 O O . GLU A 1 78 ? 5.399 3.067 0.022 1.00 95.06 78 GLU A O 1
ATOM 641 N N . TRP A 1 79 ? 5.145 3.800 2.139 1.00 96.62 79 TRP A N 1
ATOM 642 C CA . TRP A 1 79 ? 4.599 2.549 2.671 1.00 96.62 79 TRP A CA 1
ATOM 643 C C . TRP A 1 79 ? 3.343 2.089 1.924 1.00 96.62 79 TRP A C 1
ATOM 645 O O . TRP A 1 79 ? 3.208 0.912 1.606 1.00 96.62 79 TRP A O 1
ATOM 655 N N . ILE A 1 80 ? 2.439 3.011 1.573 1.00 95.81 80 ILE A N 1
ATOM 656 C CA . ILE A 1 80 ? 1.205 2.671 0.849 1.00 95.81 80 ILE A CA 1
ATOM 657 C C . ILE A 1 80 ? 1.497 2.070 -0.527 1.00 95.81 80 ILE A C 1
ATOM 659 O O . ILE A 1 80 ? 0.874 1.076 -0.904 1.00 95.81 80 ILE A O 1
ATOM 663 N N . ILE A 1 81 ? 2.473 2.615 -1.256 1.00 95.31 81 ILE A N 1
ATOM 664 C CA . ILE A 1 81 ? 2.874 2.063 -2.552 1.00 95.31 81 ILE A CA 1
ATOM 665 C C . ILE A 1 81 ? 3.495 0.675 -2.380 1.00 95.31 81 ILE A C 1
ATOM 667 O O . ILE A 1 81 ? 3.165 -0.238 -3.138 1.00 95.31 81 ILE A O 1
ATOM 671 N N . PHE A 1 82 ? 4.315 0.481 -1.344 1.00 97.38 82 PHE A N 1
ATOM 672 C CA . PHE A 1 82 ? 4.854 -0.835 -1.007 1.00 97.38 82 PHE A CA 1
ATOM 673 C C . PHE A 1 82 ? 3.747 -1.863 -0.719 1.00 97.38 82 PHE A C 1
ATOM 675 O O . PHE A 1 82 ? 3.806 -2.979 -1.239 1.00 97.38 82 PHE A O 1
ATOM 682 N N . LEU A 1 83 ? 2.711 -1.492 0.042 1.00 97.06 83 LEU A N 1
ATOM 683 C CA . LEU A 1 83 ? 1.559 -2.360 0.316 1.00 97.06 83 LEU A CA 1
ATOM 684 C C . LEU A 1 83 ? 0.808 -2.744 -0.967 1.00 97.06 83 LEU A C 1
ATOM 686 O O . LEU A 1 83 ? 0.453 -3.909 -1.144 1.00 97.06 83 LEU A O 1
ATOM 690 N N . ILE A 1 84 ? 0.581 -1.786 -1.870 1.00 94.56 84 ILE A N 1
ATOM 691 C CA . ILE A 1 84 ? -0.093 -2.033 -3.154 1.00 94.56 84 ILE A CA 1
ATOM 692 C C . ILE A 1 84 ? 0.736 -2.984 -4.020 1.00 94.56 84 ILE A C 1
ATOM 694 O O . ILE A 1 84 ? 0.214 -3.994 -4.491 1.00 94.56 84 ILE A O 1
ATOM 698 N N . LEU A 1 85 ? 2.028 -2.699 -4.195 1.00 95.06 85 LEU A N 1
ATOM 699 C CA . LEU A 1 85 ? 2.926 -3.524 -5.003 1.00 95.06 85 LEU A CA 1
ATOM 700 C C . LEU A 1 85 ? 3.062 -4.941 -4.430 1.00 95.06 85 LEU A C 1
ATOM 702 O O . LEU A 1 85 ? 3.013 -5.908 -5.187 1.00 95.06 85 LEU A O 1
ATOM 706 N N . SER A 1 86 ? 3.147 -5.079 -3.105 1.00 96.38 86 SER A N 1
ATOM 707 C CA . SER A 1 86 ? 3.205 -6.381 -2.422 1.00 96.38 86 SER A CA 1
ATOM 708 C C . SER A 1 86 ? 1.914 -7.190 -2.556 1.00 96.38 86 SER A C 1
ATOM 710 O O . SER A 1 86 ? 1.935 -8.412 -2.426 1.00 96.38 86 SER A O 1
ATOM 712 N N . ALA A 1 87 ? 0.776 -6.532 -2.799 1.00 94.00 87 ALA A N 1
ATOM 713 C CA . ALA A 1 87 ? -0.495 -7.215 -3.013 1.00 94.00 87 ALA A CA 1
ATOM 714 C C . ALA A 1 87 ? -0.573 -7.872 -4.396 1.00 94.00 87 ALA A C 1
ATOM 716 O O . ALA A 1 87 ? -1.160 -8.947 -4.529 1.00 94.00 87 ALA A O 1
ATOM 717 N N . VAL A 1 88 ? -0.016 -7.214 -5.415 1.00 92.81 88 VAL A N 1
ATOM 718 C CA . VAL A 1 88 ? -0.177 -7.612 -6.823 1.00 92.81 88 VAL A CA 1
ATOM 719 C C . VAL A 1 88 ? 1.028 -8.379 -7.373 1.00 92.81 88 VAL A C 1
ATOM 721 O O . VAL A 1 88 ? 0.884 -9.138 -8.328 1.00 92.81 88 VAL A O 1
ATOM 724 N N . TYR A 1 89 ? 2.203 -8.258 -6.747 1.00 93.69 89 TYR A N 1
ATOM 725 C CA . TYR A 1 89 ? 3.404 -9.005 -7.122 1.00 93.69 89 TYR A CA 1
ATOM 726 C C . TYR A 1 89 ? 3.789 -10.035 -6.055 1.00 93.69 89 TYR A C 1
ATOM 728 O O . TYR A 1 89 ? 3.930 -9.686 -4.886 1.00 93.69 89 TYR A O 1
ATOM 736 N N . PRO A 1 90 ? 4.060 -11.300 -6.436 1.00 92.50 90 PRO A N 1
ATOM 737 C CA . PRO A 1 90 ? 4.482 -12.328 -5.483 1.00 92.50 90 PRO A CA 1
ATOM 738 C C . PRO A 1 90 ? 5.898 -12.092 -4.938 1.00 92.50 90 PRO A C 1
ATOM 740 O O . PRO A 1 90 ? 6.249 -12.616 -3.884 1.00 92.50 90 PRO A O 1
ATOM 743 N N . LYS A 1 91 ? 6.729 -11.344 -5.674 1.00 95.25 91 LYS A N 1
ATOM 744 C CA . LYS A 1 91 ? 8.094 -10.995 -5.287 1.00 95.25 91 LYS A CA 1
ATOM 745 C C . LYS A 1 91 ? 8.427 -9.598 -5.800 1.00 95.25 91 LYS A C 1
ATOM 747 O O . LYS A 1 91 ? 8.230 -9.317 -6.979 1.00 95.25 91 LYS A O 1
ATOM 752 N N . LEU A 1 92 ? 8.958 -8.761 -4.914 1.00 96.69 92 LEU A N 1
ATOM 753 C CA . LEU A 1 92 ? 9.475 -7.432 -5.236 1.00 96.69 92 LEU A CA 1
ATOM 754 C C . LEU A 1 92 ? 11.012 -7.452 -5.312 1.00 96.69 92 LEU A C 1
ATOM 756 O O . LEU A 1 92 ? 11.632 -8.372 -4.764 1.00 96.69 92 LEU A O 1
ATOM 760 N N . PRO A 1 93 ? 11.645 -6.464 -5.973 1.00 97.50 93 PRO A N 1
ATOM 761 C CA . PRO A 1 93 ? 13.099 -6.375 -6.035 1.00 97.50 93 PRO A CA 1
ATOM 762 C C . PRO A 1 93 ? 13.699 -6.187 -4.641 1.00 97.50 93 PRO A C 1
ATOM 764 O O . PRO A 1 93 ? 13.214 -5.380 -3.850 1.00 97.50 93 PRO A O 1
ATOM 767 N N . GLU A 1 94 ? 14.769 -6.920 -4.344 1.00 97.50 94 GLU A N 1
ATOM 768 C CA . GLU A 1 94 ? 15.353 -6.989 -2.999 1.00 97.50 94 GLU A CA 1
ATOM 769 C C . GLU A 1 94 ? 15.870 -5.630 -2.507 1.00 97.50 94 GLU A C 1
ATOM 771 O O . GLU A 1 94 ? 15.591 -5.248 -1.378 1.00 97.50 94 GLU A O 1
ATOM 776 N N . ASP A 1 95 ? 16.513 -4.839 -3.375 1.00 96.62 95 ASP A N 1
ATOM 777 C CA . ASP A 1 95 ? 16.947 -3.469 -3.046 1.00 96.62 95 ASP A CA 1
ATOM 778 C C . ASP A 1 95 ? 15.774 -2.569 -2.613 1.00 96.62 95 ASP A C 1
ATOM 780 O O . ASP A 1 95 ? 15.894 -1.772 -1.679 1.00 96.62 95 ASP A O 1
ATOM 784 N N . TYR A 1 96 ? 14.608 -2.730 -3.246 1.00 97.50 96 TYR A N 1
ATOM 785 C CA . TYR A 1 96 ? 13.408 -1.979 -2.884 1.00 97.50 96 TYR A CA 1
ATOM 786 C C . TYR A 1 96 ? 12.868 -2.416 -1.518 1.00 97.50 96 TYR A C 1
ATOM 788 O O . TYR A 1 96 ? 12.612 -1.568 -0.664 1.00 97.50 96 TYR A O 1
ATOM 796 N N . VAL A 1 97 ? 12.765 -3.728 -1.282 1.00 98.06 97 VAL A N 1
ATOM 797 C CA . VAL A 1 97 ? 12.310 -4.293 0.001 1.00 98.06 97 VAL A CA 1
ATOM 798 C C . VAL A 1 97 ? 13.241 -3.888 1.147 1.00 98.06 97 VAL A C 1
ATOM 800 O O . VAL A 1 97 ? 12.761 -3.405 2.170 1.00 98.06 97 VAL A O 1
ATOM 803 N N . ASN A 1 98 ? 14.557 -3.992 0.952 1.00 97.62 98 ASN A N 1
ATOM 804 C CA . ASN A 1 98 ? 15.556 -3.599 1.947 1.00 97.62 98 ASN A CA 1
ATOM 805 C C . ASN A 1 98 ? 15.474 -2.102 2.263 1.00 97.62 98 ASN A C 1
ATOM 807 O O . ASN A 1 98 ? 15.580 -1.703 3.419 1.00 97.62 98 ASN A O 1
ATOM 811 N N . SER A 1 99 ? 15.234 -1.262 1.252 1.00 97.44 99 SER A N 1
ATOM 812 C CA . SER A 1 99 ? 15.090 0.182 1.468 1.00 97.44 99 SER A CA 1
ATOM 813 C C . SER A 1 99 ? 13.822 0.537 2.251 1.00 97.44 99 SER A C 1
ATOM 815 O O . SER A 1 99 ? 13.835 1.478 3.046 1.00 97.44 99 SER A O 1
ATOM 817 N N . ILE A 1 100 ? 12.732 -0.206 2.039 1.00 97.88 100 ILE A N 1
ATOM 818 C CA . ILE A 1 100 ? 11.499 -0.076 2.823 1.00 97.88 100 ILE A CA 1
ATOM 819 C C . ILE A 1 100 ? 11.738 -0.516 4.268 1.00 97.88 100 ILE A C 1
ATOM 821 O O . ILE A 1 100 ? 11.359 0.203 5.189 1.00 97.88 100 ILE A O 1
ATOM 825 N N . GLU A 1 101 ? 12.398 -1.654 4.473 1.00 97.88 101 GLU A N 1
ATOM 826 C CA . GLU A 1 101 ? 12.729 -2.161 5.806 1.00 97.88 101 GLU A CA 1
ATOM 827 C C . GLU A 1 101 ? 13.633 -1.199 6.576 1.00 97.88 101 GLU A C 1
ATOM 829 O O . GLU A 1 101 ? 13.383 -0.924 7.745 1.00 97.88 101 GLU A O 1
ATOM 834 N N . GLU A 1 102 ? 14.628 -0.611 5.919 1.00 96.94 102 GLU A N 1
ATOM 835 C CA . GLU A 1 102 ? 15.507 0.363 6.556 1.00 96.94 102 GLU A CA 1
ATOM 836 C C . GLU A 1 102 ? 14.770 1.654 6.954 1.00 96.94 102 GLU A C 1
ATOM 838 O O . GLU A 1 102 ? 15.088 2.257 7.978 1.00 96.94 102 GLU A O 1
ATOM 843 N N . LEU A 1 103 ? 13.781 2.087 6.164 1.00 97.25 103 LEU A N 1
ATOM 844 C CA . LEU A 1 103 ? 13.022 3.310 6.436 1.00 97.25 103 LEU A CA 1
ATOM 845 C C . LEU A 1 103 ? 11.918 3.117 7.483 1.00 97.25 103 LEU A C 1
ATOM 847 O O . LEU A 1 103 ? 11.722 3.983 8.334 1.00 97.25 103 LEU A O 1
ATOM 851 N N . TYR A 1 104 ? 11.179 2.011 7.401 1.00 95.94 104 TYR A N 1
ATOM 852 C CA . TYR A 1 104 ? 9.995 1.745 8.225 1.00 95.94 104 TYR A CA 1
ATOM 853 C C . TYR A 1 104 ? 10.257 0.749 9.364 1.00 95.94 104 TYR A C 1
ATOM 855 O O . TYR A 1 104 ? 9.367 0.479 10.169 1.00 95.94 104 TYR A O 1
ATOM 863 N N . GLY A 1 105 ? 11.470 0.201 9.449 1.00 97.25 105 GLY A N 1
ATOM 864 C CA . GLY A 1 105 ? 11.893 -0.789 10.442 1.00 97.25 105 GLY A CA 1
ATOM 865 C C . GLY A 1 105 ? 11.461 -2.225 10.132 1.00 97.25 105 GLY A C 1
ATOM 866 O O . GLY A 1 105 ? 11.915 -3.150 10.798 1.00 97.25 105 GLY A O 1
ATOM 867 N N . SER A 1 106 ? 10.575 -2.428 9.154 1.00 96.38 106 SER A N 1
ATOM 868 C CA . SER A 1 106 ? 10.098 -3.742 8.722 1.00 96.38 106 SER A CA 1
ATOM 869 C C . SER A 1 106 ? 9.492 -3.657 7.322 1.00 96.38 106 SER A C 1
ATOM 871 O O . SER A 1 106 ? 8.836 -2.677 6.977 1.00 96.38 106 SER A O 1
ATOM 873 N N . SER A 1 107 ? 9.667 -4.714 6.531 1.00 96.62 107 SER A N 1
ATOM 874 C CA . SER A 1 107 ? 8.944 -4.946 5.271 1.00 96.62 107 SER A CA 1
ATOM 875 C C . SER A 1 107 ? 7.828 -5.994 5.416 1.00 96.62 107 SER A C 1
ATOM 877 O O . SER A 1 107 ? 7.098 -6.290 4.468 1.00 96.62 107 SER A O 1
ATOM 879 N N . LYS A 1 108 ? 7.668 -6.574 6.611 1.00 97.25 108 LYS A N 1
ATOM 880 C CA 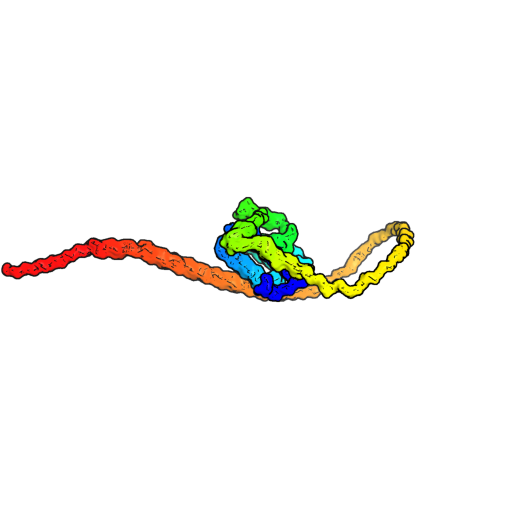. LYS A 1 108 ? 6.695 -7.633 6.878 1.00 97.25 108 LYS A CA 1
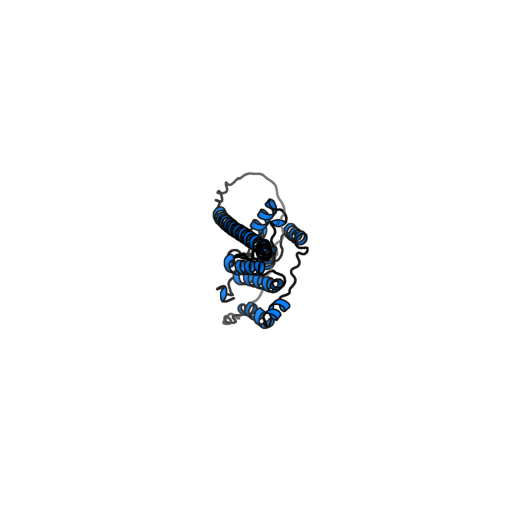ATOM 881 C C . LYS A 1 108 ? 5.291 -7.049 7.033 1.00 97.25 108 LYS A C 1
ATOM 883 O O . LYS A 1 108 ? 5.037 -6.250 7.929 1.00 97.25 108 LYS A O 1
ATOM 888 N N . ILE A 1 109 ? 4.364 -7.519 6.200 1.00 96.62 109 ILE A N 1
ATOM 889 C CA . ILE A 1 109 ? 2.947 -7.145 6.256 1.00 96.62 109 ILE A CA 1
ATOM 890 C C . ILE A 1 109 ? 2.219 -8.122 7.182 1.00 96.62 109 ILE A C 1
ATOM 892 O O . ILE A 1 109 ? 1.960 -9.270 6.819 1.00 96.62 109 ILE A O 1
ATOM 896 N N . GLU A 1 110 ? 1.907 -7.680 8.396 1.00 96.38 110 GLU A N 1
ATOM 897 C CA . GLU A 1 110 ? 1.152 -8.477 9.366 1.00 96.38 110 GLU A CA 1
ATOM 898 C C . GLU A 1 110 ? -0.364 -8.380 9.126 1.00 96.38 110 GLU A C 1
ATOM 900 O O . GLU A 1 110 ? -0.882 -7.354 8.688 1.00 96.38 110 GLU A O 1
ATOM 905 N N . ASP A 1 111 ? -1.106 -9.462 9.383 1.00 95.50 111 ASP A N 1
ATOM 906 C CA . ASP A 1 111 ? -2.561 -9.463 9.203 1.00 95.50 111 ASP A CA 1
ATOM 907 C C . ASP A 1 111 ? -3.279 -9.004 10.478 1.00 95.50 111 ASP A C 1
ATOM 909 O O . ASP A 1 111 ? -3.494 -9.782 11.409 1.00 95.50 111 ASP A O 1
ATOM 913 N N . HIS A 1 112 ? -3.704 -7.740 10.502 1.00 94.88 112 HIS A N 1
ATOM 914 C CA . HIS A 1 112 ? -4.548 -7.170 11.555 1.00 94.88 112 HIS A CA 1
ATOM 915 C C . HIS A 1 112 ? -6.023 -7.049 11.149 1.00 94.88 112 HIS A C 1
ATOM 917 O O . HIS A 1 112 ? -6.793 -6.333 11.800 1.00 94.88 112 HIS A O 1
ATOM 923 N N . SER A 1 113 ? -6.468 -7.774 10.120 1.00 92.75 113 SER A N 1
ATOM 924 C CA . SER A 1 113 ? -7.856 -7.697 9.648 1.00 92.75 113 SER A CA 1
ATOM 925 C C . SER A 1 113 ? -8.881 -8.062 10.726 1.00 92.75 113 SER A C 1
ATOM 927 O O . SER A 1 113 ? -9.960 -7.476 10.767 1.00 92.75 113 SER A O 1
ATOM 929 N N . ASP A 1 114 ? -8.550 -8.949 11.672 1.00 92.81 114 ASP A N 1
ATOM 930 C CA . ASP A 1 114 ? -9.423 -9.248 12.818 1.00 92.81 114 ASP A CA 1
ATOM 931 C C . ASP A 1 114 ? -9.667 -8.016 13.704 1.00 92.81 114 ASP A C 1
ATOM 933 O O . ASP A 1 114 ? -10.800 -7.751 14.116 1.00 92.81 114 ASP A O 1
ATOM 937 N N . LYS A 1 115 ? -8.622 -7.216 13.955 1.00 93.19 115 LYS A N 1
ATOM 938 C CA . LYS A 1 115 ? -8.713 -5.952 14.706 1.00 93.19 115 LYS A CA 1
ATOM 939 C C . LYS A 1 115 ? -9.546 -4.930 13.931 1.00 93.19 115 LYS A C 1
ATOM 941 O O . LYS A 1 115 ? -10.362 -4.234 14.538 1.00 93.19 115 LYS A O 1
ATOM 946 N N . TYR A 1 116 ? -9.373 -4.867 12.611 1.00 87.12 116 TYR A N 1
ATOM 947 C CA . TYR A 1 116 ? -10.145 -3.995 11.725 1.00 87.12 116 TYR A CA 1
ATOM 948 C C . TYR A 1 116 ? -11.642 -4.329 11.754 1.00 87.12 116 TYR A C 1
ATOM 950 O O . TYR A 1 116 ? -12.458 -3.480 12.114 1.00 87.12 116 TYR A O 1
ATOM 958 N N . PHE A 1 117 ? -12.015 -5.580 11.473 1.00 86.06 117 PHE A N 1
ATOM 959 C CA . PHE A 1 117 ? -13.420 -5.994 11.445 1.00 86.06 117 PHE A CA 1
ATOM 960 C C . PHE A 1 117 ? -14.089 -5.890 12.816 1.00 86.06 117 PHE A C 1
ATOM 962 O O . PHE A 1 117 ? -15.235 -5.447 12.900 1.00 86.06 117 PHE A O 1
ATOM 969 N N . LYS A 1 118 ? -13.362 -6.198 13.899 1.00 91.62 118 LYS A N 1
ATOM 970 C CA . LYS A 1 118 ? -13.862 -6.015 15.266 1.00 91.62 118 LYS A CA 1
ATOM 971 C C . LYS A 1 118 ? -14.202 -4.552 15.563 1.00 91.62 118 LYS A C 1
ATOM 973 O O . LYS A 1 118 ? -15.247 -4.302 16.156 1.00 91.62 118 LYS A O 1
ATOM 978 N N . LYS A 1 119 ? -13.367 -3.591 15.141 1.00 86.12 119 LYS A N 1
ATOM 979 C CA . LYS A 1 119 ? -13.649 -2.149 15.309 1.00 86.12 119 LYS A CA 1
ATOM 980 C C . LYS A 1 119 ? -14.910 -1.703 14.565 1.00 86.12 119 LYS A C 1
ATOM 982 O O . LYS A 1 119 ? -15.591 -0.803 15.038 1.00 86.12 119 LYS A O 1
ATOM 987 N N . LEU A 1 120 ? -15.221 -2.335 13.434 1.00 81.56 120 LEU A N 1
ATOM 988 C CA . LEU A 1 120 ? -16.406 -2.028 12.629 1.00 81.56 120 LEU A CA 1
ATOM 989 C C . LEU A 1 120 ? -17.663 -2.804 13.055 1.00 81.56 120 LEU A C 1
ATOM 991 O O . LEU A 1 120 ? -18.723 -2.598 12.473 1.00 81.56 120 LEU A O 1
ATOM 995 N N . GLY A 1 121 ? -17.566 -3.714 14.030 1.00 87.44 121 GLY A N 1
ATOM 996 C CA . GLY A 1 121 ? -18.678 -4.595 14.402 1.00 87.44 121 GLY A CA 1
ATOM 997 C C . GLY A 1 121 ? -19.051 -5.606 13.309 1.00 87.44 121 GLY A C 1
ATOM 998 O O . GLY A 1 121 ? -20.164 -6.126 13.305 1.00 87.44 121 GLY A O 1
ATOM 999 N N . LEU A 1 122 ? -18.134 -5.888 12.378 1.00 82.69 122 LEU A N 1
ATOM 1000 C CA . LEU A 1 122 ? -18.348 -6.799 11.255 1.00 82.69 122 LEU A CA 1
ATOM 1001 C C . LEU A 1 122 ? -17.760 -8.184 11.546 1.00 82.69 122 LEU A C 1
ATOM 1003 O O . LEU A 1 122 ? -16.744 -8.330 12.229 1.00 82.69 122 LEU A O 1
ATOM 1007 N N . LYS A 1 123 ? -18.359 -9.227 10.966 1.00 85.56 123 LYS A N 1
ATOM 1008 C CA . LYS A 1 123 ? -17.809 -10.587 11.008 1.00 85.56 123 LYS A CA 1
ATOM 1009 C C . LYS A 1 123 ? -16.852 -10.809 9.833 1.00 85.56 123 LYS A C 1
ATOM 1011 O O . LYS A 1 123 ? -17.281 -10.865 8.682 1.00 85.56 123 LYS A O 1
ATOM 1016 N N . LYS A 1 124 ? -15.565 -11.038 10.126 1.00 83.31 124 LYS A N 1
ATOM 1017 C CA . LYS A 1 124 ? -14.502 -11.298 9.127 1.00 83.31 124 LYS A CA 1
ATOM 1018 C C . LYS A 1 124 ? -14.880 -12.374 8.103 1.00 83.31 124 LYS A C 1
ATOM 1020 O O . LYS A 1 124 ? -14.665 -12.188 6.910 1.00 83.31 124 LYS A O 1
ATOM 1025 N N . LYS A 1 125 ? -15.467 -13.489 8.560 1.00 83.12 125 LYS A N 1
ATOM 1026 C CA . LYS A 1 125 ? -15.850 -14.614 7.687 1.00 83.12 125 LYS A CA 1
ATOM 1027 C C . LYS A 1 125 ? -16.850 -14.203 6.605 1.00 83.12 125 LYS A C 1
ATOM 1029 O O . LYS A 1 125 ? -16.680 -14.602 5.461 1.00 83.12 125 LYS A O 1
ATOM 1034 N N . GLU A 1 126 ? -17.841 -13.386 6.956 1.00 81.50 126 GLU A N 1
ATOM 1035 C CA . GLU A 1 126 ? -18.858 -12.909 6.013 1.00 81.50 126 GLU A CA 1
ATOM 1036 C C . GLU A 1 126 ? -18.215 -11.984 4.967 1.00 81.50 126 GLU A C 1
ATOM 1038 O O . GLU A 1 126 ? -18.380 -12.198 3.771 1.00 81.50 126 GLU A O 1
ATOM 1043 N N . GLN A 1 127 ? -17.363 -11.048 5.395 1.00 78.94 127 GLN A N 1
ATOM 1044 C CA . GLN A 1 127 ? -16.698 -10.096 4.493 1.00 78.94 127 GLN A CA 1
ATOM 1045 C C . GLN A 1 127 ? -15.708 -10.764 3.529 1.00 78.94 127 GLN A C 1
ATOM 1047 O O . GLN A 1 127 ? -15.694 -10.466 2.334 1.00 78.94 127 GLN A O 1
ATOM 1052 N N . LEU A 1 128 ? -14.906 -11.713 4.020 1.00 77.56 128 LEU A N 1
ATOM 1053 C CA . LEU A 1 128 ? -13.997 -12.485 3.168 1.00 77.56 128 LEU A CA 1
ATOM 1054 C C . LEU A 1 128 ? -14.762 -13.381 2.190 1.00 77.56 128 LEU A C 1
ATOM 1056 O O . LEU A 1 128 ? -14.335 -13.535 1.046 1.00 77.56 128 LEU A O 1
ATOM 1060 N N . SER A 1 129 ? -15.897 -13.944 2.616 1.00 77.56 129 SER A N 1
ATOM 1061 C CA . SER A 1 129 ? -16.734 -14.766 1.744 1.00 77.56 129 SER A CA 1
ATOM 1062 C C . SER A 1 129 ? -17.319 -13.954 0.587 1.00 77.56 129 SER A C 1
ATOM 1064 O O . SER A 1 129 ? -17.255 -14.411 -0.549 1.00 77.56 129 SER A O 1
ATOM 1066 N N . SER A 1 130 ? -17.741 -12.708 0.818 1.00 72.31 130 SER A N 1
ATOM 1067 C CA . SER A 1 130 ? -18.230 -11.824 -0.248 1.00 72.31 130 SER A CA 1
ATOM 1068 C C . SER A 1 130 ? -17.177 -11.530 -1.324 1.00 72.31 130 SER A C 1
ATOM 1070 O O . SER A 1 130 ? -17.526 -11.346 -2.484 1.00 72.31 130 SER A O 1
ATOM 1072 N N . ILE A 1 131 ? -15.886 -11.527 -0.971 1.00 69.56 131 ILE A N 1
ATOM 1073 C CA . ILE A 1 131 ? -14.794 -11.385 -1.950 1.00 69.56 131 ILE A CA 1
ATOM 1074 C C . ILE A 1 131 ? -14.478 -12.715 -2.650 1.00 69.56 131 ILE A C 1
ATOM 1076 O O . ILE A 1 131 ? -14.123 -12.714 -3.829 1.00 69.56 131 ILE A O 1
ATOM 1080 N N . ALA A 1 132 ? -14.581 -13.841 -1.937 1.00 63.06 132 ALA A N 1
ATOM 1081 C CA . ALA A 1 132 ? -14.205 -15.165 -2.435 1.00 63.06 132 ALA A CA 1
ATOM 1082 C C . ALA A 1 132 ? -15.277 -15.846 -3.310 1.00 63.06 132 ALA A C 1
ATOM 1084 O O . ALA A 1 132 ? -14.930 -16.633 -4.191 1.00 63.06 132 ALA A O 1
ATOM 1085 N N . ILE A 1 133 ? -16.565 -15.570 -3.075 1.00 51.06 133 ILE A N 1
ATOM 1086 C CA . ILE A 1 133 ? -17.694 -16.332 -3.643 1.00 51.06 133 ILE A CA 1
ATOM 1087 C C . ILE A 1 133 ? -17.905 -16.091 -5.144 1.00 51.06 133 ILE A C 1
ATOM 1089 O O . ILE A 1 133 ? -18.481 -16.930 -5.833 1.00 51.06 133 ILE A O 1
ATOM 1093 N N . THR A 1 134 ? -17.375 -15.020 -5.722 1.00 49.66 134 THR A N 1
ATOM 1094 C CA . THR A 1 134 ? -17.635 -14.723 -7.136 1.00 49.66 134 THR A CA 1
ATOM 1095 C C . THR A 1 134 ? -16.807 -15.545 -8.136 1.00 49.66 134 THR A C 1
ATOM 1097 O O . THR A 1 134 ? -17.027 -15.431 -9.336 1.00 49.66 134 THR A O 1
ATOM 1100 N N . LYS A 1 135 ? -15.933 -16.457 -7.674 1.00 43.38 135 LYS A N 1
ATOM 1101 C CA . LYS A 1 135 ? -15.272 -17.468 -8.530 1.00 43.38 135 LYS A CA 1
ATOM 1102 C C . LYS A 1 135 ? -16.115 -18.713 -8.823 1.00 43.38 135 LYS A C 1
ATOM 1104 O O . LYS A 1 135 ? -15.692 -19.544 -9.624 1.00 43.38 135 LYS A O 1
ATOM 1109 N N . SER A 1 136 ? -17.276 -18.883 -8.194 1.00 36.16 136 SER A N 1
ATOM 1110 C CA . SER A 1 136 ? -18.138 -20.040 -8.444 1.00 36.16 136 SER A CA 1
ATOM 1111 C C . SER A 1 136 ? -19.484 -19.602 -8.996 1.00 36.16 136 SER A C 1
ATOM 1113 O O . SER A 1 136 ? -20.456 -19.481 -8.256 1.00 36.16 136 SER A O 1
ATOM 1115 N N . ASN A 1 137 ? -19.547 -19.421 -10.312 1.00 36.16 137 ASN A N 1
ATOM 1116 C CA . ASN A 1 137 ? -20.797 -19.570 -11.041 1.00 36.16 137 ASN A CA 1
ATOM 1117 C C . ASN A 1 137 ? -20.849 -21.018 -11.576 1.00 36.16 137 ASN A C 1
ATOM 1119 O O . ASN A 1 137 ? -20.153 -21.331 -12.544 1.00 36.16 137 ASN A O 1
ATOM 1123 N N . PRO A 1 138 ? -21.600 -21.952 -10.957 1.00 41.19 138 PRO A N 1
ATOM 1124 C CA . PRO A 1 138 ? -21.680 -23.342 -11.397 1.00 41.19 138 PRO A CA 1
ATOM 1125 C C . PRO A 1 138 ? -22.750 -23.498 -12.487 1.00 41.19 138 PRO A C 1
ATOM 1127 O O . PRO A 1 138 ? -23.666 -24.303 -12.353 1.00 41.19 138 PRO A O 1
ATOM 1130 N N . SER A 1 139 ? -22.665 -22.713 -13.564 1.00 38.91 139 SER A N 1
ATOM 1131 C CA . SER A 1 139 ? -23.660 -22.745 -14.646 1.00 38.91 139 SER A CA 1
ATOM 1132 C C . SER A 1 139 ? -23.036 -22.914 -16.030 1.00 38.91 139 SER A C 1
ATOM 1134 O O . SER A 1 139 ? -23.469 -22.297 -16.990 1.00 38.91 139 SER A O 1
ATOM 1136 N N . ILE A 1 140 ? -22.017 -23.774 -16.144 1.00 41.25 140 ILE A N 1
ATOM 1137 C CA . ILE A 1 140 ? -21.717 -24.515 -17.381 1.00 41.25 140 ILE A CA 1
ATOM 1138 C C . ILE A 1 140 ? -21.247 -25.926 -16.986 1.00 41.25 140 ILE A C 1
ATOM 1140 O O . ILE A 1 140 ? -20.098 -26.314 -17.164 1.00 41.25 140 ILE A O 1
ATOM 1144 N N . GLN A 1 141 ? -22.150 -26.722 -16.413 1.00 39.62 141 GLN A N 1
ATOM 1145 C CA . GLN A 1 141 ? -22.115 -28.171 -16.612 1.00 39.62 141 GLN A CA 1
ATOM 1146 C C . GLN A 1 141 ? -23.301 -28.549 -17.490 1.00 39.62 141 GLN A C 1
ATOM 1148 O O . GLN A 1 141 ? -24.367 -28.925 -17.016 1.00 39.62 141 GLN A O 1
ATOM 1153 N N . ALA A 1 142 ? -23.098 -28.456 -18.799 1.00 39.91 142 ALA A N 1
ATOM 1154 C CA . ALA A 1 142 ? -23.859 -29.239 -19.753 1.00 39.91 142 ALA A CA 1
ATOM 1155 C C . ALA A 1 142 ? -22.948 -29.590 -20.931 1.00 39.91 142 ALA A C 1
ATOM 1157 O O . ALA A 1 142 ? -22.649 -28.754 -21.776 1.00 39.91 142 ALA A O 1
ATOM 1158 N N . LYS A 1 143 ? -22.579 -30.875 -20.968 1.00 40.72 143 LYS A N 1
ATOM 1159 C CA . LYS A 1 143 ? -22.071 -31.631 -22.121 1.00 40.72 143 LYS A CA 1
ATOM 1160 C C . LYS A 1 143 ? -20.641 -31.321 -22.579 1.00 40.72 143 LYS A C 1
ATOM 1162 O O . LYS A 1 143 ? -20.434 -30.590 -23.534 1.00 40.72 143 LYS A O 1
ATOM 1167 N N . LEU A 1 144 ? -19.685 -32.074 -22.032 1.00 37.66 144 LEU A N 1
ATOM 1168 C CA . LEU A 1 144 ? -18.948 -33.033 -22.865 1.00 37.66 144 LEU A CA 1
ATOM 1169 C C . LEU A 1 144 ? -18.287 -34.102 -21.985 1.00 37.66 144 LEU A C 1
ATOM 1171 O O . LEU A 1 144 ? -17.154 -33.982 -21.532 1.00 37.66 144 LEU A O 1
ATOM 1175 N N . SER A 1 145 ? -19.029 -35.176 -21.741 1.00 37.06 145 SER A N 1
ATOM 1176 C CA . SER A 1 145 ? -18.450 -36.463 -21.376 1.00 37.06 145 SER A CA 1
ATOM 1177 C C . SER A 1 145 ? -18.330 -37.268 -22.664 1.00 37.06 145 SER A C 1
ATOM 1179 O O . SER A 1 145 ? -19.356 -37.618 -23.230 1.00 37.06 145 SER A O 1
ATOM 1181 N N . THR A 1 146 ? -17.110 -37.541 -23.134 1.00 35.72 146 THR A N 1
ATOM 1182 C CA . THR A 1 146 ? -16.666 -38.921 -23.413 1.00 35.72 146 THR A CA 1
ATOM 1183 C C . THR A 1 146 ? -15.150 -38.992 -23.670 1.00 35.72 146 THR A C 1
ATOM 1185 O O . THR A 1 146 ? -14.587 -38.051 -24.228 1.00 35.72 146 THR A O 1
ATOM 1188 N N . PRO A 1 147 ? -14.494 -40.099 -23.268 1.00 47.62 147 PRO A N 1
ATOM 1189 C CA . PRO A 1 147 ? -13.051 -40.320 -23.349 1.00 47.62 147 PRO A CA 1
ATOM 1190 C C . PRO A 1 147 ? -12.652 -41.176 -24.568 1.00 47.62 147 PRO A C 1
ATOM 1192 O O . PRO A 1 147 ? -13.407 -42.046 -24.993 1.00 47.62 147 PRO A O 1
ATOM 1195 N N . SER A 1 148 ? -11.429 -41.006 -25.079 1.00 37.88 148 SER A N 1
ATOM 1196 C CA . SER A 1 148 ? -10.725 -42.026 -25.881 1.00 37.88 148 SER A CA 1
ATOM 1197 C C . SER A 1 148 ? -9.227 -41.687 -25.902 1.00 37.88 148 SER A C 1
ATOM 1199 O O . SER A 1 148 ? -8.833 -40.644 -26.405 1.00 37.88 148 SER A O 1
ATOM 1201 N N . SER A 1 149 ? -8.406 -42.319 -25.066 1.00 38.88 149 SER A N 1
ATOM 1202 C CA . SER A 1 149 ? -7.714 -43.600 -25.279 1.00 38.88 149 SER A CA 1
ATOM 1203 C C . SER A 1 149 ? -6.541 -43.550 -26.276 1.00 38.88 149 SER A C 1
ATOM 1205 O O . SER A 1 149 ? -6.710 -43.686 -27.477 1.00 38.88 149 SER A O 1
ATOM 1207 N N . SER A 1 150 ? -5.346 -43.480 -25.681 1.00 38.47 150 SER A N 1
ATOM 1208 C CA . SER A 1 150 ? -4.143 -44.284 -25.954 1.00 38.47 150 SER A CA 1
ATOM 1209 C C . SER A 1 150 ? -3.355 -44.190 -27.283 1.00 38.47 150 SER A C 1
ATOM 1211 O O . SER A 1 150 ? -3.867 -44.306 -28.387 1.00 38.47 150 SER A O 1
ATOM 1213 N N . THR A 1 151 ? -2.026 -44.226 -27.083 1.00 36.31 151 THR A N 1
ATOM 1214 C CA . THR A 1 151 ? -1.000 -44.894 -27.917 1.00 36.31 151 THR A CA 1
ATOM 1215 C C . THR A 1 151 ? -0.280 -44.040 -28.977 1.00 36.31 151 THR A C 1
ATOM 1217 O O . THR A 1 151 ? -0.821 -43.752 -30.032 1.00 36.31 151 THR A O 1
ATOM 1220 N N . LYS A 1 152 ? 1.023 -43.761 -28.769 1.00 46.25 152 LYS A N 1
ATOM 1221 C CA . LYS A 1 152 ? 2.165 -44.449 -29.434 1.00 46.25 152 LYS A CA 1
ATOM 1222 C C . LYS A 1 152 ? 3.411 -43.554 -29.599 1.00 46.25 152 LYS A C 1
ATOM 1224 O O . LYS A 1 152 ? 3.540 -42.769 -30.526 1.00 46.25 152 LYS A O 1
ATOM 1229 N N . ARG A 1 153 ? 4.378 -43.793 -28.711 1.00 42.22 153 ARG A N 1
ATOM 1230 C CA . ARG A 1 153 ? 5.822 -43.977 -28.959 1.00 42.22 153 ARG A CA 1
ATOM 1231 C C . ARG A 1 153 ? 6.321 -43.747 -30.402 1.00 42.22 153 ARG A C 1
ATOM 1233 O O . ARG A 1 153 ? 6.035 -44.562 -31.278 1.00 42.22 153 ARG A O 1
ATOM 1240 N N . ARG A 1 154 ? 7.261 -42.808 -30.572 1.00 42.50 154 ARG A N 1
ATOM 1241 C CA . ARG A 1 154 ? 8.427 -42.968 -31.464 1.00 42.50 154 ARG A CA 1
ATOM 1242 C C . ARG A 1 154 ? 9.630 -42.180 -30.932 1.00 42.50 154 ARG A C 1
ATOM 1244 O O . ARG A 1 154 ? 9.603 -40.961 -30.856 1.00 42.50 154 ARG A O 1
ATOM 1251 N N . GLN A 1 155 ? 10.660 -42.933 -30.548 1.00 47.00 155 GLN A N 1
ATOM 1252 C CA . GLN A 1 155 ? 12.043 -42.480 -30.424 1.00 47.00 155 GLN A CA 1
ATOM 1253 C C . GLN A 1 155 ? 12.649 -42.366 -31.824 1.00 47.00 155 GLN A C 1
ATOM 1255 O O . GLN A 1 155 ? 12.441 -43.282 -32.621 1.00 47.00 155 GLN A O 1
ATOM 1260 N N . ILE A 1 156 ? 13.454 -41.332 -32.076 1.00 48.25 156 ILE A N 1
ATOM 1261 C CA . ILE A 1 156 ? 14.560 -41.382 -33.041 1.00 48.25 156 ILE A CA 1
ATOM 1262 C C . ILE A 1 156 ? 15.743 -40.605 -32.439 1.00 48.25 156 ILE A C 1
ATOM 1264 O O . ILE A 1 156 ? 15.578 -39.519 -31.892 1.00 48.25 156 ILE A O 1
ATOM 1268 N N . SER A 1 157 ? 16.896 -41.266 -32.491 1.00 53.91 157 SER A N 1
ATOM 1269 C CA . SER A 1 157 ? 18.226 -40.940 -31.968 1.00 53.91 157 SER A CA 1
ATOM 1270 C C . SER A 1 157 ? 18.914 -39.732 -32.645 1.00 53.91 157 SER A C 1
ATOM 1272 O O . SER A 1 157 ? 18.412 -39.233 -33.652 1.00 53.91 157 SER A O 1
ATOM 1274 N N . PRO A 1 158 ? 20.070 -39.268 -32.113 1.00 56.34 158 PRO A N 1
ATOM 1275 C CA . PRO A 1 158 ? 20.690 -37.988 -32.448 1.00 56.34 158 PRO A CA 1
ATOM 1276 C C . PRO A 1 158 ? 21.736 -38.101 -33.568 1.00 56.34 158 PRO A C 1
ATOM 1278 O O . PRO A 1 158 ? 22.339 -39.156 -33.768 1.00 56.34 158 PRO A O 1
ATOM 1281 N N . CYS A 1 159 ? 22.006 -36.988 -34.257 1.00 35.72 159 CYS A N 1
ATOM 1282 C CA . CYS A 1 159 ? 23.114 -36.872 -35.205 1.00 35.72 159 CYS A CA 1
ATOM 1283 C C . CYS A 1 159 ? 23.919 -35.581 -34.975 1.00 35.72 159 CYS A C 1
ATOM 1285 O O . CYS A 1 159 ? 23.391 -34.475 -34.987 1.00 35.72 159 CYS A O 1
ATOM 1287 N N . LEU A 1 160 ? 25.207 -35.822 -34.741 1.00 39.97 160 LEU A N 1
ATOM 1288 C CA . LEU A 1 160 ? 26.424 -35.010 -34.817 1.00 39.97 160 LEU A CA 1
ATOM 1289 C C . LEU A 1 160 ? 26.417 -33.660 -35.573 1.00 39.97 160 LEU A C 1
ATOM 1291 O O . LEU A 1 160 ? 26.002 -33.568 -36.721 1.00 39.97 160 LEU A O 1
ATOM 1295 N N . ALA A 1 161 ? 27.051 -32.686 -34.904 1.00 44.22 161 ALA A N 1
ATOM 1296 C CA . ALA A 1 161 ? 28.100 -31.754 -35.350 1.00 44.22 161 ALA A CA 1
ATOM 1297 C C . ALA A 1 161 ? 28.103 -31.210 -36.796 1.00 44.22 161 ALA A C 1
ATOM 1299 O O . ALA A 1 161 ? 28.314 -31.964 -37.741 1.00 44.22 161 ALA A O 1
ATOM 1300 N N . ASN A 1 162 ? 28.126 -29.871 -36.937 1.00 38.56 162 ASN A N 1
ATOM 1301 C CA . ASN A 1 162 ? 29.264 -29.157 -37.547 1.00 38.56 162 ASN A CA 1
ATOM 1302 C C . ASN A 1 162 ? 29.145 -27.614 -37.541 1.00 38.56 162 ASN A C 1
ATOM 1304 O O . ASN A 1 162 ? 28.093 -27.059 -37.818 1.00 38.56 162 ASN A O 1
ATOM 1308 N N . LYS A 1 163 ? 30.318 -26.999 -37.317 1.00 37.19 163 LYS A N 1
ATOM 1309 C CA . LYS A 1 163 ? 30.906 -25.769 -37.897 1.00 37.19 163 LYS A CA 1
ATOM 1310 C C . LYS A 1 163 ? 30.198 -24.398 -37.847 1.00 37.19 163 LYS A C 1
ATOM 1312 O O . LYS A 1 163 ? 29.184 -24.151 -38.478 1.00 37.19 163 LYS A O 1
ATOM 1317 N N . ALA A 1 164 ? 30.938 -23.488 -37.202 1.00 40.00 164 ALA A N 1
ATOM 1318 C CA . ALA A 1 164 ? 31.244 -22.092 -37.539 1.00 40.00 164 ALA A CA 1
ATOM 1319 C C . ALA A 1 164 ? 30.799 -21.548 -38.914 1.00 40.00 164 ALA A C 1
ATOM 1321 O O . ALA A 1 164 ? 31.098 -22.160 -39.938 1.00 40.00 164 ALA A O 1
ATOM 1322 N N . SER A 1 165 ? 30.242 -20.326 -38.926 1.00 39.25 165 SER A N 1
ATOM 1323 C CA . SER A 1 165 ? 30.923 -19.110 -39.424 1.00 39.25 165 SER A CA 1
ATOM 1324 C C . SER A 1 165 ? 29.969 -17.907 -39.588 1.00 39.25 165 SER A C 1
ATOM 1326 O O . SER A 1 165 ? 28.861 -18.049 -40.083 1.00 39.25 165 SER A O 1
ATOM 1328 N N . THR A 1 166 ? 30.492 -16.730 -39.213 1.00 35.12 166 THR A N 1
ATOM 1329 C CA . THR A 1 166 ? 30.290 -15.372 -39.780 1.00 35.12 166 THR A CA 1
ATOM 1330 C C . THR A 1 166 ? 28.893 -14.750 -39.954 1.00 35.12 166 THR A C 1
ATOM 1332 O O . THR A 1 166 ? 28.148 -15.105 -40.854 1.00 35.12 166 THR A O 1
ATOM 1335 N N . SER A 1 167 ? 28.707 -13.667 -39.186 1.00 39.78 167 SER A N 1
ATOM 1336 C CA . SER A 1 167 ? 28.510 -12.271 -39.636 1.00 39.78 167 SER A CA 1
ATOM 1337 C C . SER A 1 167 ? 27.233 -11.820 -40.366 1.00 39.78 167 SER A C 1
ATOM 1339 O O . SER A 1 167 ? 26.805 -12.401 -41.352 1.00 39.78 167 SER A O 1
ATOM 1341 N N . THR A 1 168 ? 26.810 -10.621 -39.928 1.00 39.22 168 THR A N 1
ATOM 1342 C CA . THR A 1 168 ? 26.040 -9.556 -40.606 1.00 39.22 168 THR A CA 1
ATOM 1343 C C . THR A 1 168 ? 24.566 -9.796 -40.920 1.00 39.22 168 THR A C 1
ATOM 1345 O O . THR A 1 168 ? 24.259 -10.413 -41.924 1.00 39.22 168 THR A O 1
ATOM 1348 N N . GLU A 1 169 ? 23.680 -9.141 -40.160 1.00 38.38 169 GLU A N 1
ATOM 1349 C CA . GLU A 1 169 ? 22.767 -8.130 -40.721 1.00 38.38 169 GLU A CA 1
ATOM 1350 C C . GLU A 1 169 ? 22.139 -7.286 -39.600 1.00 38.38 169 GLU A C 1
ATOM 1352 O O . GLU A 1 169 ? 21.514 -7.797 -38.674 1.00 38.38 169 GLU A O 1
ATOM 1357 N N . THR A 1 170 ? 22.378 -5.978 -39.667 1.00 42.81 170 THR A N 1
ATOM 1358 C CA . THR A 1 170 ? 21.836 -4.966 -38.760 1.00 42.81 170 THR A CA 1
ATOM 1359 C C . THR A 1 170 ? 20.520 -4.475 -39.355 1.00 42.81 170 THR A C 1
ATOM 1361 O O . THR A 1 170 ? 20.538 -3.686 -40.298 1.00 42.81 170 THR A O 1
ATOM 1364 N N . GLU A 1 171 ? 19.385 -4.930 -38.824 1.00 46.41 171 GLU A N 1
ATOM 1365 C CA . GLU A 1 171 ? 18.082 -4.342 -39.148 1.00 46.41 171 GLU A CA 1
ATOM 1366 C C . GLU A 1 171 ? 17.892 -2.995 -38.421 1.00 46.41 171 GLU A C 1
ATOM 1368 O O . GLU A 1 171 ? 18.165 -2.893 -37.218 1.00 46.41 171 GLU A O 1
ATOM 1373 N N . PRO A 1 172 ? 17.399 -1.949 -39.108 1.00 53.88 172 PRO A N 1
ATOM 1374 C CA . PRO A 1 172 ? 17.042 -0.691 -38.475 1.00 53.88 172 PRO A CA 1
ATOM 1375 C C . PRO A 1 172 ? 15.676 -0.837 -37.792 1.00 53.88 172 PRO A C 1
ATOM 1377 O O . PRO A 1 172 ? 14.627 -0.808 -38.436 1.00 53.88 172 PRO A O 1
ATOM 1380 N N . HIS A 1 173 ? 15.687 -0.974 -36.466 1.00 47.47 173 HIS A N 1
ATOM 1381 C CA . HIS A 1 173 ? 14.472 -0.897 -35.659 1.00 47.47 173 HIS A CA 1
ATOM 1382 C C . HIS A 1 173 ? 13.778 0.470 -35.839 1.00 47.47 173 HIS A C 1
ATOM 1384 O O . HIS A 1 173 ? 14.445 1.508 -35.785 1.00 47.47 173 HIS A O 1
ATOM 1390 N N . PRO A 1 174 ? 12.442 0.503 -36.002 1.00 47.78 174 PRO A N 1
ATOM 1391 C CA . PRO A 1 174 ? 11.694 1.751 -36.051 1.00 47.78 174 PRO A CA 1
ATOM 1392 C C . PRO A 1 174 ? 11.754 2.469 -34.692 1.00 47.78 174 PRO A C 1
ATOM 1394 O O . PRO A 1 174 ? 11.739 1.811 -33.645 1.00 47.78 174 PRO A O 1
ATOM 1397 N N . PRO A 1 175 ? 11.792 3.815 -34.673 1.00 47.47 175 PRO A N 1
ATOM 1398 C CA . PRO A 1 175 ? 11.775 4.572 -33.434 1.00 47.47 175 PRO A CA 1
ATOM 1399 C C . PRO A 1 175 ? 10.441 4.329 -32.725 1.00 47.47 175 PRO A C 1
ATOM 1401 O O . PRO A 1 175 ? 9.380 4.747 -33.191 1.00 47.47 175 PRO A O 1
ATOM 1404 N N . MET A 1 176 ? 10.492 3.654 -31.575 1.00 45.25 176 MET A N 1
ATOM 1405 C CA . MET A 1 176 ? 9.381 3.632 -30.632 1.00 45.25 176 MET A CA 1
ATOM 1406 C C . MET A 1 176 ? 9.188 5.047 -30.089 1.00 45.25 176 MET A C 1
ATOM 1408 O O . MET A 1 176 ? 9.820 5.475 -29.124 1.00 45.25 176 MET A O 1
ATOM 1412 N N . HIS A 1 177 ? 8.314 5.792 -30.758 1.00 43.50 177 HIS A N 1
ATOM 1413 C CA . HIS A 1 177 ? 7.803 7.065 -30.293 1.00 43.50 177 HIS A CA 1
ATOM 1414 C C . HIS A 1 177 ? 7.136 6.885 -28.921 1.00 43.50 177 HIS A C 1
ATOM 1416 O O . HIS A 1 177 ? 6.031 6.367 -28.803 1.00 43.50 177 HIS A O 1
ATOM 1422 N N . SER A 1 178 ? 7.849 7.315 -27.879 1.00 49.88 178 SER A N 1
ATOM 1423 C CA . SER A 1 178 ? 7.399 8.302 -26.890 1.00 49.88 178 SER A CA 1
ATOM 1424 C C . SER A 1 178 ? 5.873 8.470 -26.762 1.00 49.88 178 SER A C 1
ATOM 1426 O O . SER A 1 178 ? 5.321 9.491 -27.170 1.00 49.88 178 SER A O 1
ATOM 1428 N N . CYS A 1 179 ? 5.198 7.500 -26.141 1.00 39.91 179 CYS A N 1
ATOM 1429 C CA . CYS A 1 179 ? 3.813 7.654 -25.672 1.00 39.91 179 CYS A CA 1
ATOM 1430 C C . CYS A 1 179 ? 3.721 7.793 -24.135 1.00 39.91 179 CYS A C 1
ATOM 1432 O O . CYS A 1 179 ? 2.747 8.327 -23.622 1.00 39.91 179 CYS A O 1
ATOM 1434 N N . CYS A 1 180 ? 4.780 7.449 -23.384 1.00 45.25 180 CYS A N 1
ATOM 1435 C CA . CYS A 1 180 ? 4.795 7.548 -21.913 1.00 45.25 180 CYS A CA 1
ATOM 1436 C C . CYS A 1 180 ? 4.942 8.979 -21.351 1.00 45.25 180 CYS A C 1
ATOM 1438 O O . CYS A 1 180 ? 4.938 9.162 -20.136 1.00 45.25 180 CYS A O 1
ATOM 1440 N N . SER A 1 181 ? 5.111 10.010 -22.187 1.00 48.44 181 SER A N 1
ATOM 1441 C CA . SER A 1 181 ? 5.399 11.369 -21.694 1.00 48.44 181 SER A CA 1
ATOM 1442 C C . SER A 1 181 ? 4.152 12.136 -21.228 1.00 48.44 181 SER A C 1
ATOM 1444 O O . SER A 1 181 ? 4.270 12.998 -20.357 1.00 48.44 181 SER A O 1
ATOM 1446 N N . ALA A 1 182 ? 2.971 11.843 -21.780 1.00 47.28 182 ALA A N 1
ATOM 1447 C CA . ALA A 1 182 ? 1.759 12.609 -21.487 1.00 47.28 182 ALA A CA 1
ATOM 1448 C C . ALA A 1 182 ? 1.163 12.255 -20.113 1.00 47.28 182 ALA A C 1
ATOM 1450 O O . ALA A 1 182 ? 0.805 13.153 -19.351 1.00 47.28 182 ALA A O 1
ATOM 1451 N N . GLU A 1 183 ? 1.133 10.970 -19.755 1.00 43.78 183 GLU A N 1
ATOM 1452 C CA . GLU A 1 183 ? 0.580 10.502 -18.475 1.00 43.78 183 GLU A CA 1
ATOM 1453 C C . GLU A 1 183 ? 1.475 10.887 -17.287 1.00 43.78 183 GLU A C 1
ATOM 1455 O O . GLU A 1 183 ? 0.988 11.403 -16.282 1.00 43.78 183 GLU A O 1
ATOM 1460 N N . LEU A 1 184 ? 2.802 10.781 -17.436 1.00 42.69 184 LEU A N 1
ATOM 1461 C CA . LEU A 1 184 ? 3.758 11.274 -16.434 1.00 42.69 184 LEU A CA 1
ATOM 1462 C C . LEU A 1 184 ? 3.669 12.796 -16.235 1.00 42.69 184 LEU A C 1
ATOM 1464 O O . LEU A 1 184 ? 3.879 13.285 -15.123 1.00 42.69 184 LEU A O 1
ATOM 1468 N N . SER A 1 185 ? 3.337 13.555 -17.285 1.00 49.53 185 SER A N 1
ATOM 1469 C CA . SER A 1 185 ? 3.141 15.005 -17.171 1.00 49.53 185 SER A CA 1
ATOM 1470 C C . SER A 1 185 ? 1.847 15.362 -16.441 1.00 49.53 185 SER A C 1
ATOM 1472 O O . SER A 1 185 ? 1.829 16.340 -15.692 1.00 49.53 185 SER A O 1
ATOM 1474 N N . GLN A 1 186 ? 0.777 14.585 -16.624 1.00 50.47 186 GLN A N 1
ATOM 1475 C CA . GLN A 1 186 ? -0.463 14.767 -15.866 1.00 50.47 186 GLN A CA 1
ATOM 1476 C C . GLN A 1 186 ? -0.259 14.427 -14.387 1.00 50.47 186 GLN A C 1
ATOM 1478 O O . GLN A 1 186 ? -0.688 15.189 -13.521 1.00 50.47 186 GLN A O 1
ATOM 1483 N N . PHE A 1 187 ? 0.484 13.357 -14.094 1.00 44.19 187 PHE A N 1
ATOM 1484 C CA . PHE A 1 187 ? 0.801 12.957 -12.723 1.00 44.19 187 PHE A CA 1
ATOM 1485 C C . PHE A 1 187 ? 1.661 14.003 -11.998 1.00 44.19 187 PHE A C 1
ATOM 1487 O O . PHE A 1 187 ? 1.393 14.352 -10.849 1.00 44.19 187 PHE A O 1
ATOM 1494 N N . ARG A 1 188 ? 2.646 14.586 -12.695 1.00 49.59 188 ARG A N 1
ATOM 1495 C CA . ARG A 1 188 ? 3.462 15.687 -12.163 1.00 49.59 188 ARG A CA 1
ATOM 1496 C C . ARG A 1 188 ? 2.620 16.922 -11.830 1.00 49.59 188 ARG A C 1
ATOM 1498 O O . ARG A 1 188 ? 2.780 17.495 -10.756 1.00 49.59 188 ARG A O 1
ATOM 1505 N N . MET A 1 189 ? 1.711 17.308 -12.725 1.00 49.12 189 MET A N 1
ATOM 1506 C CA . MET A 1 189 ? 0.827 18.464 -12.528 1.00 49.12 189 MET A CA 1
ATOM 1507 C C . MET A 1 189 ? -0.153 18.245 -11.368 1.00 49.12 189 MET A C 1
ATOM 1509 O O . MET A 1 189 ? -0.365 19.155 -10.567 1.00 49.12 189 MET A O 1
ATOM 1513 N N . ALA A 1 190 ? -0.715 17.039 -11.240 1.00 46.59 190 ALA A N 1
ATOM 1514 C CA . ALA A 1 190 ? -1.605 16.686 -10.135 1.00 46.59 190 ALA A CA 1
ATOM 1515 C C . ALA A 1 190 ? -0.872 16.718 -8.783 1.00 46.59 190 ALA A C 1
ATOM 1517 O O . ALA A 1 190 ? -1.381 17.299 -7.824 1.00 46.59 190 ALA A O 1
ATOM 1518 N N . PHE A 1 191 ? 0.354 16.189 -8.731 1.00 46.97 191 PHE A N 1
ATOM 1519 C CA . PHE A 1 191 ? 1.188 16.192 -7.528 1.00 46.97 191 PHE A CA 1
ATOM 1520 C C . PHE A 1 191 ? 1.612 17.611 -7.103 1.00 46.97 191 PHE A C 1
ATOM 1522 O O . PHE A 1 191 ? 1.503 17.979 -5.928 1.00 46.97 191 PHE A O 1
ATOM 1529 N N . GLU A 1 192 ? 2.030 18.454 -8.055 1.00 54.50 192 GLU A N 1
ATOM 1530 C CA . GLU A 1 192 ? 2.365 19.863 -7.797 1.00 54.50 192 GLU A CA 1
ATOM 1531 C C . GLU A 1 192 ? 1.150 20.665 -7.301 1.00 54.50 192 GLU A C 1
ATOM 1533 O O . GLU A 1 192 ? 1.285 21.523 -6.422 1.00 54.50 192 GLU A O 1
ATOM 1538 N N . LEU A 1 193 ? -0.052 20.359 -7.800 1.00 46.78 193 LEU A N 1
ATOM 1539 C CA . LEU A 1 193 ? -1.288 20.997 -7.348 1.00 46.78 193 LEU A CA 1
ATOM 1540 C C . LEU A 1 193 ? -1.661 20.580 -5.916 1.00 46.78 193 LEU A C 1
ATOM 1542 O O . LEU A 1 193 ? -2.045 21.430 -5.107 1.00 46.78 193 LEU A O 1
ATOM 1546 N N . THR A 1 194 ? -1.497 19.302 -5.562 1.00 45.94 194 THR A N 1
ATOM 1547 C CA . THR A 1 194 ? -1.742 18.823 -4.192 1.00 45.94 194 THR A CA 1
ATOM 1548 C C . THR A 1 194 ? -0.749 19.387 -3.178 1.00 45.94 194 THR A C 1
ATOM 1550 O O . THR A 1 194 ? -1.157 19.730 -2.067 1.00 45.94 194 THR A O 1
ATOM 1553 N N . ASN A 1 195 ? 0.517 19.581 -3.559 1.00 55.00 195 ASN A N 1
ATOM 1554 C CA . ASN A 1 195 ? 1.518 20.176 -2.670 1.00 55.00 195 ASN A CA 1
ATOM 1555 C C . ASN A 1 195 ? 1.239 21.659 -2.390 1.00 55.00 195 ASN A C 1
ATOM 1557 O O . ASN A 1 195 ? 1.288 22.074 -1.234 1.00 55.00 195 ASN A O 1
ATOM 1561 N N . LYS A 1 196 ? 0.808 22.437 -3.394 1.00 67.56 196 LYS A N 1
ATOM 1562 C CA . LYS A 1 196 ? 0.392 23.841 -3.187 1.00 67.56 196 LYS A CA 1
ATOM 1563 C C . LYS A 1 196 ? -0.779 23.981 -2.211 1.00 67.56 196 LYS A C 1
ATOM 1565 O O . LYS A 1 196 ? -0.823 24.918 -1.409 1.00 67.56 196 LYS A O 1
ATOM 1570 N N . ASN A 1 197 ? -1.726 23.045 -2.251 1.00 64.25 197 ASN A N 1
ATOM 1571 C CA . ASN A 1 197 ? -2.843 23.029 -1.306 1.00 64.25 197 ASN A CA 1
ATOM 1572 C C . ASN A 1 197 ? -2.377 22.702 0.119 1.00 64.25 197 ASN A C 1
ATOM 1574 O O . ASN A 1 197 ? -2.903 23.267 1.079 1.00 64.25 197 ASN A O 1
ATOM 1578 N N . LEU A 1 198 ? -1.376 21.834 0.261 1.00 58.69 198 LEU A N 1
ATOM 1579 C CA . LEU A 1 198 ? -0.818 21.449 1.555 1.00 58.69 198 LEU A CA 1
ATOM 1580 C C . LEU A 1 198 ? -0.027 22.599 2.196 1.00 58.69 198 LEU A C 1
ATOM 1582 O O . LEU A 1 198 ? -0.227 22.879 3.378 1.00 58.69 198 LEU A O 1
ATOM 1586 N N . ASP A 1 199 ? 0.756 23.341 1.411 1.00 72.38 199 ASP A N 1
ATOM 1587 C CA . ASP A 1 199 ? 1.433 24.562 1.871 1.00 72.38 199 ASP A CA 1
ATOM 1588 C C . ASP A 1 199 ? 0.425 25.633 2.305 1.00 72.38 199 ASP A C 1
ATOM 1590 O O . ASP A 1 199 ? 0.558 26.228 3.374 1.00 72.38 199 ASP A O 1
ATOM 1594 N N . THR A 1 200 ? -0.657 25.806 1.539 1.00 79.06 200 THR A N 1
ATOM 1595 C CA . THR A 1 200 ? -1.737 26.743 1.887 1.00 79.06 200 THR A CA 1
ATOM 1596 C C . THR A 1 200 ? -2.411 26.368 3.211 1.00 79.06 200 THR A C 1
ATOM 1598 O O . THR A 1 200 ? -2.741 27.242 4.017 1.00 79.06 200 THR A O 1
ATOM 1601 N N . LEU A 1 201 ? -2.629 25.074 3.458 1.00 72.25 201 LEU A N 1
ATOM 1602 C CA . LEU A 1 201 ? -3.188 24.591 4.723 1.00 72.25 201 LEU A CA 1
ATOM 1603 C C . LEU A 1 201 ? -2.214 24.790 5.885 1.00 72.25 201 LEU A C 1
ATOM 1605 O O . LEU A 1 201 ? -2.649 25.187 6.966 1.00 72.25 201 LEU A O 1
ATOM 1609 N N . ARG A 1 202 ? -0.913 24.587 5.660 1.00 82.06 202 ARG A N 1
ATOM 1610 C CA . ARG A 1 202 ? 0.126 24.819 6.667 1.00 82.06 202 ARG A CA 1
ATOM 1611 C C . ARG A 1 202 ? 0.196 26.291 7.072 1.00 82.06 202 ARG A C 1
ATOM 1613 O O . ARG A 1 202 ? 0.100 26.591 8.255 1.00 82.06 202 ARG A O 1
ATOM 1620 N N . THR A 1 203 ? 0.195 27.212 6.107 1.00 89.38 203 THR A N 1
ATOM 1621 C CA . THR A 1 203 ? 0.142 28.658 6.385 1.00 89.38 203 THR A CA 1
ATOM 1622 C C . THR A 1 203 ? -1.118 29.057 7.157 1.00 89.38 203 THR A C 1
ATOM 1624 O O . THR A 1 203 ? -1.059 29.889 8.062 1.00 89.38 203 THR A O 1
ATOM 1627 N N . LYS A 1 204 ? -2.276 28.464 6.834 1.00 90.69 204 LYS A N 1
ATOM 1628 C CA . LYS A 1 204 ? -3.520 28.718 7.580 1.00 90.69 204 LYS A CA 1
ATOM 1629 C C . LYS A 1 204 ? -3.442 28.207 9.017 1.00 90.69 204 LYS A C 1
ATOM 1631 O O . LYS A 1 204 ? -3.950 28.880 9.911 1.00 90.69 204 LYS A O 1
ATOM 1636 N N . LEU A 1 205 ? -2.820 27.050 9.237 1.00 88.12 205 LEU A N 1
ATOM 1637 C CA . LEU A 1 205 ? -2.632 26.484 10.570 1.00 88.12 205 LEU A CA 1
ATOM 1638 C C . LEU A 1 205 ? -1.717 27.372 11.423 1.00 88.12 205 LEU A C 1
ATOM 1640 O O . LEU A 1 205 ? -2.095 27.722 12.538 1.00 88.12 205 LEU A O 1
ATOM 1644 N N . ASP A 1 206 ? -0.592 27.823 10.869 1.00 87.94 206 ASP A N 1
ATOM 1645 C CA . ASP A 1 206 ? 0.342 28.723 11.560 1.00 87.94 206 ASP A CA 1
ATOM 1646 C C . ASP A 1 206 ? -0.327 30.065 11.914 1.00 87.94 206 ASP A C 1
ATOM 1648 O O . ASP A 1 206 ? -0.164 30.587 13.017 1.00 87.94 206 ASP A O 1
ATOM 1652 N N . ALA A 1 207 ? -1.164 30.599 11.017 1.00 88.69 207 ALA A N 1
ATOM 1653 C CA . ALA A 1 207 ? -1.929 31.820 11.272 1.00 88.69 207 ALA A CA 1
ATOM 1654 C C . ALA A 1 207 ? -2.991 31.653 12.375 1.00 88.69 207 ALA A C 1
ATOM 1656 O O . ALA A 1 207 ? -3.284 32.608 13.099 1.00 88.69 207 ALA A O 1
ATOM 1657 N N . ILE A 1 208 ? -3.591 30.467 12.506 1.00 85.56 208 ILE A N 1
ATOM 1658 C CA . ILE A 1 208 ? -4.518 30.159 13.604 1.00 85.56 208 ILE A CA 1
ATOM 1659 C C . ILE A 1 208 ? -3.742 30.035 14.915 1.00 85.56 208 ILE A C 1
ATOM 1661 O O . ILE A 1 208 ? -4.148 30.636 15.908 1.00 85.56 208 ILE A O 1
ATOM 1665 N N . GLN A 1 209 ? -2.609 29.333 14.907 1.00 84.69 209 GLN A N 1
ATOM 1666 C CA . GLN A 1 209 ? -1.778 29.147 16.094 1.00 84.69 209 GLN A CA 1
ATOM 1667 C C . GLN A 1 209 ? -1.279 30.491 16.647 1.00 84.69 209 GLN A C 1
ATOM 1669 O O . GLN A 1 209 ? -1.463 30.776 17.827 1.00 84.69 209 GLN A O 1
ATOM 1674 N N . ALA A 1 210 ? -0.805 31.391 15.779 1.00 83.38 210 ALA A N 1
ATOM 1675 C CA . ALA A 1 210 ? -0.397 32.740 16.177 1.00 83.38 210 ALA A CA 1
ATOM 1676 C C . ALA A 1 210 ? -1.536 33.564 16.816 1.00 83.38 210 ALA A C 1
ATOM 1678 O O . ALA A 1 210 ? -1.296 34.383 17.704 1.00 83.38 210 ALA A O 1
ATOM 1679 N N . LYS A 1 211 ? -2.793 33.354 16.396 1.00 83.25 211 LYS A N 1
ATOM 1680 C CA . LYS A 1 211 ? -3.962 34.009 17.013 1.00 83.25 211 LYS A CA 1
ATOM 1681 C C . LYS A 1 211 ? -4.297 33.433 18.385 1.00 83.25 211 LYS A C 1
ATOM 1683 O O . LYS A 1 211 ? -4.723 34.188 19.256 1.00 83.25 211 LYS A O 1
ATOM 1688 N N . VAL A 1 212 ? -4.120 32.126 18.567 1.00 82.94 212 VAL A N 1
ATOM 1689 C CA . VAL A 1 212 ? -4.321 31.454 19.858 1.00 82.94 212 VAL A CA 1
ATOM 1690 C C . VAL A 1 212 ? -3.272 31.926 20.864 1.00 82.94 212 VAL A C 1
ATOM 1692 O O . VAL A 1 212 ? -3.636 32.331 21.965 1.00 82.94 212 VAL A O 1
ATOM 1695 N N . ASP A 1 213 ? -2.004 31.989 20.460 1.00 80.00 213 ASP A N 1
ATOM 1696 C CA . ASP A 1 213 ? -0.902 32.392 21.343 1.00 80.00 213 ASP A CA 1
ATOM 1697 C C . ASP A 1 213 ? -0.905 33.902 21.659 1.00 80.00 213 ASP A C 1
ATOM 1699 O O . ASP A 1 213 ? -0.399 34.324 22.696 1.00 80.00 213 ASP A O 1
ATOM 1703 N N . GLY A 1 214 ? -1.521 34.731 20.806 1.00 69.25 214 GLY A N 1
ATOM 1704 C CA . GLY A 1 214 ? -1.695 36.173 21.035 1.00 69.25 214 GLY A CA 1
ATOM 1705 C C . GLY A 1 214 ? -2.914 36.564 21.888 1.00 69.25 214 GLY A C 1
ATOM 1706 O O . GLY A 1 214 ? -2.999 37.704 22.354 1.00 69.25 214 GLY A O 1
ATOM 1707 N N . ALA A 1 215 ? -3.867 35.654 22.112 1.00 59.38 215 ALA A N 1
ATOM 1708 C CA . ALA A 1 215 ? -5.081 35.915 22.893 1.00 59.38 215 ALA A CA 1
ATOM 1709 C C . ALA A 1 215 ? -4.857 36.184 24.407 1.00 59.38 215 ALA A C 1
ATOM 1711 O O . ALA A 1 215 ? -5.561 37.042 24.951 1.00 59.38 215 ALA A O 1
ATOM 1712 N N . PRO A 1 216 ? -3.886 35.555 25.107 1.00 58.16 216 PRO A N 1
ATOM 1713 C CA . PRO A 1 216 ? -3.665 35.777 26.541 1.00 58.16 216 PRO A CA 1
ATOM 1714 C C . PRO A 1 216 ? -3.209 37.204 26.883 1.00 58.16 216 PRO A C 1
ATOM 1716 O O . PRO A 1 216 ? -3.539 37.727 27.947 1.00 58.16 216 PRO A O 1
ATOM 1719 N N . SER A 1 217 ? -2.495 37.869 25.970 1.00 59.06 217 SER A N 1
ATOM 1720 C CA . SER A 1 217 ? -1.939 39.210 26.198 1.00 59.06 217 SER A CA 1
ATOM 1721 C C . SER A 1 217 ? -3.005 40.312 26.207 1.00 59.06 217 SER A C 1
ATOM 1723 O O . SER A 1 217 ? -2.837 41.325 26.882 1.00 59.06 217 SER A O 1
ATOM 1725 N N . ARG A 1 218 ? -4.134 40.115 25.507 1.00 57.94 218 ARG A N 1
ATOM 1726 C CA . ARG A 1 218 ? -5.251 41.080 25.487 1.00 57.94 218 ARG A CA 1
ATOM 1727 C C . ARG A 1 218 ? -6.110 41.041 26.750 1.00 57.94 218 ARG A C 1
ATOM 1729 O O . ARG A 1 218 ? -6.615 42.081 27.155 1.00 57.94 218 ARG A O 1
ATOM 1736 N N . LEU A 1 219 ? -6.249 39.874 27.379 1.00 57.72 219 LEU A N 1
ATOM 1737 C CA . LEU A 1 219 ? -6.984 39.730 28.641 1.00 57.72 219 LEU A CA 1
ATOM 1738 C C . LEU A 1 219 ? -6.221 40.342 29.822 1.00 57.72 219 LEU A C 1
ATOM 1740 O O . LEU A 1 219 ? -6.838 40.947 30.692 1.00 57.72 219 LEU A O 1
ATOM 1744 N N . LYS A 1 220 ? -4.884 40.264 29.816 1.00 60.94 220 LYS A N 1
ATOM 1745 C CA . LYS A 1 220 ? -4.057 40.869 30.868 1.00 60.94 220 LYS A CA 1
ATOM 1746 C C . LYS A 1 220 ? -4.061 42.405 30.817 1.00 60.94 220 LYS A C 1
ATOM 1748 O O . LYS A 1 220 ? -4.244 43.039 31.845 1.00 60.94 220 LYS A O 1
ATOM 1753 N N . ALA A 1 221 ? -3.988 43.002 29.624 1.00 60.59 221 ALA A N 1
ATOM 1754 C CA . ALA A 1 221 ? -4.033 44.462 29.462 1.00 60.59 221 ALA A CA 1
ATOM 1755 C C . ALA A 1 221 ? -5.379 45.103 29.868 1.00 60.59 221 ALA A C 1
ATOM 1757 O O . ALA A 1 221 ? -5.418 46.284 30.193 1.00 60.59 221 ALA A O 1
ATOM 1758 N N . ALA A 1 222 ? -6.479 44.340 29.865 1.00 58.72 222 ALA A N 1
ATOM 1759 C CA . ALA A 1 222 ? -7.787 44.823 30.313 1.00 58.72 222 ALA A CA 1
ATOM 1760 C C . ALA A 1 222 ? -7.959 44.789 31.845 1.00 58.72 222 ALA A C 1
ATOM 1762 O O . ALA A 1 222 ? -8.841 45.468 32.363 1.00 58.72 222 ALA A O 1
ATOM 1763 N N . MET A 1 223 ? -7.138 44.018 32.568 1.00 61.66 223 MET A N 1
ATOM 1764 C CA . MET A 1 223 ? -7.181 43.943 34.036 1.00 61.66 223 MET A CA 1
ATOM 1765 C C . MET A 1 223 ? -6.278 44.979 34.721 1.00 61.66 223 MET A C 1
ATOM 1767 O O . MET A 1 223 ? -6.516 45.298 35.881 1.00 61.66 223 MET A O 1
ATOM 1771 N N . ASP A 1 224 ? -5.296 45.537 34.006 1.00 64.25 224 ASP A N 1
ATOM 1772 C CA . ASP A 1 224 ? -4.337 46.516 34.542 1.00 64.25 224 ASP A CA 1
ATOM 1773 C C . ASP A 1 224 ? -4.748 47.987 34.298 1.00 64.25 224 ASP A C 1
ATOM 1775 O O . ASP A 1 224 ? -3.931 48.883 34.493 1.00 64.25 224 ASP A O 1
ATOM 1779 N N . ASN A 1 225 ? -5.993 48.267 33.878 1.00 59.00 225 ASN A N 1
ATOM 1780 C CA . ASN A 1 225 ? -6.499 49.639 33.728 1.00 59.00 225 ASN A CA 1
ATOM 1781 C C . ASN A 1 225 ? -7.423 49.995 34.911 1.00 59.00 225 ASN A C 1
ATOM 1783 O O . ASN A 1 225 ? -8.636 49.775 34.821 1.00 59.00 225 ASN A O 1
ATOM 1787 N N . PRO A 1 226 ? -6.881 50.476 36.047 1.00 60.84 226 PRO A N 1
ATOM 1788 C CA . PRO A 1 226 ? -7.695 50.904 37.171 1.00 60.84 226 PRO A CA 1
ATOM 1789 C C . PRO A 1 226 ? -8.541 52.099 36.735 1.00 60.84 226 PRO A C 1
ATOM 1791 O O . PRO A 1 226 ? -8.036 53.092 36.222 1.00 60.84 226 PRO A O 1
ATOM 1794 N N . PHE A 1 227 ? -9.846 51.945 36.921 1.00 58.19 227 PHE A N 1
ATOM 1795 C CA . PHE A 1 227 ? -10.865 52.975 36.794 1.00 58.19 227 PHE A CA 1
ATOM 1796 C C . PHE A 1 227 ? -10.370 54.259 37.482 1.00 58.19 227 PHE A C 1
ATOM 1798 O O . PHE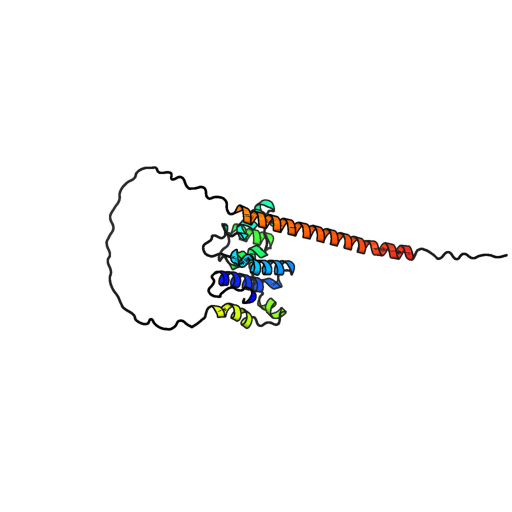 A 1 227 ? -10.273 54.301 38.708 1.00 58.19 227 PHE A O 1
ATOM 1805 N N . CYS A 1 228 ? -10.008 55.286 36.710 1.00 59.72 228 CYS A N 1
ATOM 1806 C CA . CYS A 1 228 ? -9.844 56.628 37.251 1.00 59.72 228 CYS A CA 1
ATOM 1807 C C . CYS A 1 228 ? -11.237 57.074 37.709 1.00 59.72 228 CYS A C 1
ATOM 1809 O O . CYS A 1 228 ? -12.121 57.296 36.886 1.00 59.72 228 CYS A O 1
ATOM 1811 N N . HIS A 1 229 ? -11.462 57.079 39.023 1.00 61.06 229 HIS A N 1
ATOM 1812 C CA . HIS A 1 229 ? -12.531 57.864 39.619 1.00 61.06 229 HIS A CA 1
ATOM 1813 C C . HIS A 1 229 ? -12.098 59.322 39.524 1.00 61.06 229 HIS A C 1
ATOM 1815 O O . HIS A 1 229 ? -11.138 59.728 40.175 1.00 61.06 229 HIS A O 1
ATOM 1821 N N . ASP A 1 230 ? -12.771 60.062 38.650 1.00 60.44 230 ASP A N 1
ATOM 1822 C CA . ASP A 1 230 ? -12.801 61.514 38.704 1.00 60.44 230 ASP A CA 1
ATOM 1823 C C . ASP A 1 230 ? -13.662 61.884 39.920 1.00 60.44 230 ASP A C 1
ATOM 1825 O O . ASP A 1 230 ? -14.891 61.870 39.853 1.00 60.44 230 ASP A O 1
ATOM 1829 N N . ASP A 1 231 ? -13.014 62.112 41.063 1.00 60.91 231 ASP A N 1
ATOM 1830 C CA . ASP A 1 231 ? -13.640 62.806 42.184 1.00 60.91 231 ASP A CA 1
ATOM 1831 C C . ASP A 1 231 ? -13.624 64.306 41.851 1.00 60.91 231 ASP A C 1
ATOM 1833 O O . ASP A 1 231 ? -12.611 64.993 41.998 1.00 60.91 231 ASP A O 1
ATOM 1837 N N . ASP A 1 232 ? -14.757 64.788 41.340 1.00 62.56 232 ASP A N 1
ATOM 1838 C CA . ASP A 1 232 ? -15.098 66.206 41.263 1.00 62.56 232 ASP A CA 1
ATOM 1839 C C . ASP A 1 232 ? -15.253 66.754 42.698 1.00 62.56 232 ASP A C 1
ATOM 1841 O O . ASP A 1 232 ? -16.291 66.579 43.339 1.00 62.56 232 ASP A O 1
ATOM 1845 N N . GLU A 1 233 ? -14.216 67.413 43.223 1.00 65.31 233 GLU A N 1
ATOM 1846 C CA . GLU A 1 233 ? -14.336 68.281 44.402 1.00 65.31 233 GLU A CA 1
ATOM 1847 C C . GLU A 1 233 ? -14.947 69.633 43.984 1.00 65.31 233 GLU A C 1
ATOM 1849 O O . GLU A 1 233 ? -14.257 70.534 43.500 1.00 65.31 233 GLU A O 1
ATOM 1854 N N . GLU A 1 234 ? -16.261 69.774 44.183 1.00 67.19 234 GLU A N 1
ATOM 1855 C CA . GLU A 1 234 ? -16.903 71.065 44.461 1.00 67.19 234 GLU A CA 1
ATOM 1856 C C . GLU A 1 234 ? -16.669 71.430 45.940 1.00 67.19 234 GLU A C 1
ATOM 1858 O O . GLU A 1 234 ? -17.208 70.748 46.809 1.00 67.19 234 GLU A O 1
ATOM 1863 N N . GLU A 1 235 ? -15.874 72.473 46.224 1.00 58.59 235 GLU A N 1
ATOM 1864 C CA . GLU A 1 235 ? -16.271 73.708 46.956 1.00 58.59 235 GLU A CA 1
ATOM 1865 C C . GLU A 1 235 ? -15.109 74.712 47.102 1.00 58.59 235 GLU A C 1
ATOM 1867 O O . GLU A 1 235 ? -14.023 74.338 47.603 1.00 58.59 235 GLU A O 1
#

Secondary structure (DSSP, 8-state):
-GGGT--TTSHHHHHHHHHHHHHHHHTTTS-HHHHHHHHHHHHH-TTT---TT--GGGSHHHHHHHHHHHHHGGGG--HHHHHHHHHH-S---HHHHHHHHHHHS-------HHHHHHHTT--HHHHHHHHHGGG-------S------------------------------------THHHHHHHHHHHHHHHHHHHHHHHHHHHHHHHHHHHHHHHHHHHS-----------

Sequence (235 aa):
MDDLQISPDDRRYSDAAACVRIYWAQATELNLRDQKIMIEYIKDHLDSLKSAGIPVEQHMFYFATMRLREILGKHGLEWIIFLILSAVYPKLPEDYVNSIEELYGSSKIEDHSDKYFKKLGLKKKEQLSSIAITKSNPSIQAKLSTPSSSTKRRQISPCLANKASTSTETEPHPPMHSCCSAELSQFRMAFELTNKNLDTLRTKLDAIQAKVDGAPSRLKAAMDNPFCHDDDEEE

pLDDT: mean 72.78, std 21.16, range [35.12, 98.06]

Organism: Trichoderma harzianum (NCBI:txid5544)

Foldseek 3Di:
DVVQVDAPPDPLLQLLLLLVQLLLQCVVVDDPVLNVVSVCCSRVCSVLLDPPPDPLCPRPLSVQLVVLCVVVPLVSDDPSSLSSSVSSDVDDDPVNLVSCCVVVVHSDRGGPNVVSCVVVVHDPVV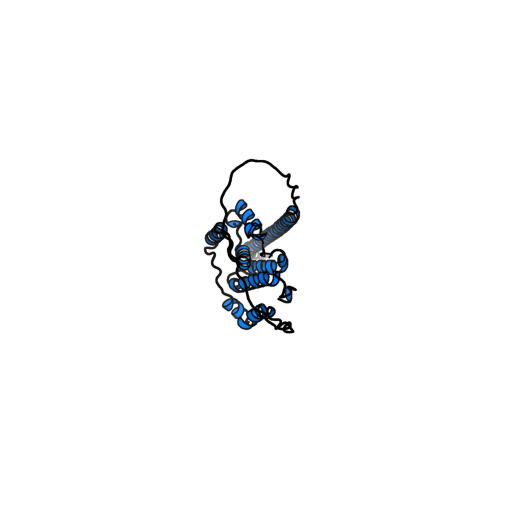VVCVSVVSVDPPPPPDDDDDDDDDDDDDDDDDDDDDDDDDDDDDDDDDDPDDPPPPVVVVVVVVVVVVVVVVVVVVVVVVVVVVVVVPVVVVVVVVVPDPDPPPPPDDD